Protein AF-A0A7V5PHK2-F1 (afdb_monomer_lite)

Sequence (217 aa):
MLAALLDLLSDWRLPVAVVGYGLGTLLLAGLLRLADHYLQVAPLSHWIFENLLVPALQALFLLLFLVLLLRSLYGLGEAPAWSSLFDAPGRLSSLVNWLVVLSVLAAMVPAIGRRLEWVIPVQGILMLAMLFHRLAQAQGVTAYRLWPGWAEALEIVVLTFLGVWLARRLTGLADLVLHDRWRIADGARLSGPLLTVLFQLPALAVYGHALTRQLSA

Foldseek 3Di:
DVVLVVQLVVDPLNVVLLVQLLVLLVVLVVVLVVCVVVVPVPPVSNCCCLQQVSQLSNLVSLLVSCVSCVCSLAVPPPQPDPCVLVVDPCLVVVLSVVSRVLSNVQCVPVVRNVPVLVSSLVSLLVSLLSSLVSSCVSVVNPPADSDLDPVLVVVLVVLSVVQLVVLVVVLVVQQVCCCVPVVDPPSSSSSSSSSSSVSSSVSSSSSSNSRSVSSVD

pLDDT: mean 81.18, std 7.42, range [56.94, 93.25]

Secondary structure (DSSP, 8-state):
-HHHHHHHHH-THHHHHHHHHHHHHHHHHHHHHHHHHHSTT-HHHHHHIIIIIHHHHHHHHHHHHHHHHHHHHH--TTPPPHHHHH-STTHHHHHHHHHHHHHHHHHHSTTTTT-HHHHHHHHHHHHHHHHHHHHHHHTT-SS--S---HHHHHHHHHHHHHHHHHHHHHHHHHHHHHHHHH--TTHHHHHHHHHHHHHHHHHHHHHHHHHHHHH--

Radius of gyration: 17.97 Å; chains: 1; bounding box: 51×33×55 Å

Structure (mmCIF, N/CA/C/O backbone):
data_AF-A0A7V5PHK2-F1
#
_entry.id   AF-A0A7V5PHK2-F1
#
loop_
_atom_site.group_PDB
_atom_site.id
_atom_site.type_symbol
_atom_site.label_atom_id
_atom_site.label_alt_id
_atom_site.label_comp_id
_atom_site.label_asym_id
_atom_site.label_entity_id
_atom_site.label_seq_id
_atom_site.pdbx_PDB_ins_code
_atom_site.Cartn_x
_atom_site.Cartn_y
_atom_site.Cartn_z
_atom_site.occupancy
_atom_site.B_iso_or_equiv
_atom_site.auth_seq_id
_atom_site.auth_comp_id
_atom_site.auth_asym_id
_atom_site.auth_atom_id
_atom_site.pdbx_PDB_model_num
ATOM 1 N N . MET A 1 1 ? -18.396 -7.837 4.316 1.00 65.75 1 MET A N 1
ATOM 2 C CA . MET A 1 1 ? -17.261 -7.621 3.393 1.00 65.75 1 MET A CA 1
ATOM 3 C C . MET A 1 1 ? -17.699 -7.102 2.024 1.00 65.75 1 MET A C 1
ATOM 5 O O . MET A 1 1 ? -17.247 -6.030 1.660 1.00 65.75 1 MET A O 1
ATOM 9 N N . LEU A 1 2 ? -18.571 -7.800 1.279 1.00 71.69 2 LEU A N 1
ATOM 10 C CA . LEU A 1 2 ? -18.960 -7.381 -0.082 1.00 71.69 2 LEU A CA 1
ATOM 11 C C . LEU A 1 2 ? -19.540 -5.953 -0.136 1.00 71.69 2 LEU A C 1
ATOM 13 O O . LEU A 1 2 ? -19.140 -5.173 -0.987 1.00 71.69 2 LEU A O 1
ATOM 17 N N . ALA A 1 3 ? -20.408 -5.596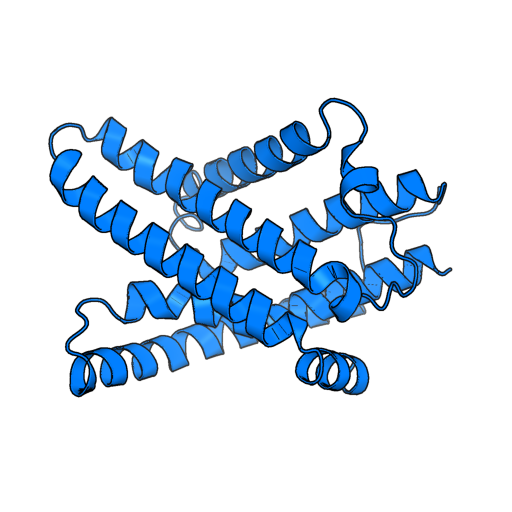 0.817 1.00 73.44 3 ALA A N 1
ATOM 18 C CA . ALA A 1 3 ? -20.951 -4.240 0.939 1.00 73.44 3 ALA A CA 1
ATOM 19 C C . ALA A 1 3 ? -19.850 -3.183 1.146 1.00 73.44 3 ALA A C 1
ATOM 21 O O . ALA A 1 3 ? -19.785 -2.232 0.387 1.00 73.44 3 ALA A O 1
ATOM 22 N N . ALA A 1 4 ? -18.908 -3.414 2.068 1.00 69.25 4 ALA A N 1
ATOM 23 C CA . ALA A 1 4 ? -17.792 -2.493 2.305 1.00 69.25 4 ALA A CA 1
ATOM 24 C C . ALA A 1 4 ? -16.870 -2.333 1.079 1.00 69.25 4 ALA A C 1
ATOM 26 O O . ALA A 1 4 ? -16.353 -1.249 0.831 1.00 69.25 4 ALA A O 1
ATOM 27 N N . LEU A 1 5 ? -16.675 -3.396 0.287 1.00 72.81 5 LEU A N 1
ATOM 28 C CA . LEU A 1 5 ? -15.944 -3.307 -0.982 1.00 72.81 5 LEU A CA 1
ATOM 29 C C . LEU A 1 5 ? -16.722 -2.506 -2.031 1.00 72.81 5 LEU A C 1
ATOM 31 O O . LEU A 1 5 ? -16.118 -1.734 -2.767 1.00 72.81 5 LEU A O 1
ATOM 35 N N . LEU A 1 6 ? -18.044 -2.668 -2.102 1.00 79.44 6 LEU A N 1
ATOM 36 C CA . LEU A 1 6 ? -18.895 -1.888 -3.003 1.00 79.44 6 LEU A CA 1
ATOM 37 C C . LEU A 1 6 ? -18.925 -0.406 -2.607 1.00 79.44 6 LEU A C 1
ATOM 39 O O . LEU A 1 6 ? -18.785 0.450 -3.477 1.00 79.44 6 LEU A O 1
ATOM 43 N N . ASP A 1 7 ? -19.011 -0.110 -1.311 1.00 77.38 7 ASP A N 1
ATOM 44 C CA . ASP A 1 7 ? -18.940 1.253 -0.780 1.00 77.38 7 ASP A CA 1
ATOM 45 C C . ASP A 1 7 ? -17.584 1.894 -1.104 1.00 77.38 7 ASP A C 1
ATOM 47 O O . ASP A 1 7 ? -17.526 3.029 -1.575 1.00 77.38 7 ASP A O 1
ATOM 51 N N . LEU A 1 8 ? -16.491 1.137 -0.948 1.00 75.12 8 LEU A N 1
ATOM 52 C CA . LEU A 1 8 ? -15.150 1.578 -1.328 1.00 75.12 8 LEU A CA 1
ATOM 53 C C . LEU A 1 8 ? -15.049 1.882 -2.828 1.00 75.12 8 LEU A C 1
ATOM 55 O O . LEU A 1 8 ? -14.470 2.899 -3.205 1.00 75.12 8 LEU A O 1
ATOM 59 N N . LEU A 1 9 ? -15.600 1.012 -3.681 1.00 80.50 9 LEU A N 1
ATOM 60 C CA . LEU A 1 9 ? -15.609 1.200 -5.136 1.00 80.50 9 LEU A CA 1
ATOM 61 C C . LEU A 1 9 ? -16.448 2.410 -5.563 1.00 80.50 9 LEU A C 1
ATOM 63 O O . LEU A 1 9 ? -16.167 3.006 -6.601 1.00 80.50 9 LEU A O 1
ATOM 67 N N . SER A 1 10 ? -17.455 2.775 -4.767 1.00 83.94 10 SER A N 1
ATOM 68 C CA . SER A 1 10 ? -18.290 3.951 -4.997 1.00 83.94 10 SER A CA 1
ATOM 69 C C . SER A 1 10 ? -17.684 5.251 -4.450 1.00 83.94 10 SER A C 1
ATOM 71 O O . SER A 1 10 ? -18.191 6.329 -4.772 1.00 83.94 10 SER A O 1
ATOM 73 N N . ASP A 1 11 ? -16.635 5.193 -3.624 1.00 83.81 11 ASP A N 1
ATOM 74 C CA . ASP A 1 11 ? -16.026 6.387 -3.039 1.00 83.81 11 ASP A CA 1
ATOM 75 C C . ASP A 1 11 ? -15.155 7.124 -4.071 1.00 83.81 11 ASP A C 1
ATOM 77 O O . ASP A 1 11 ? -14.197 6.577 -4.616 1.00 83.81 11 ASP A O 1
ATOM 81 N N . TRP A 1 12 ? -15.440 8.409 -4.303 1.00 85.88 12 TRP A N 1
ATOM 82 C CA . TRP A 1 12 ? -14.679 9.277 -5.212 1.00 85.88 12 TRP A CA 1
ATOM 83 C C . TRP A 1 12 ? -13.205 9.443 -4.813 1.00 85.88 12 TRP A C 1
ATOM 85 O O . TRP A 1 12 ? -12.366 9.797 -5.643 1.00 85.88 12 TRP A O 1
ATOM 95 N N . ARG A 1 13 ? -12.857 9.182 -3.550 1.00 85.12 13 ARG A N 1
ATOM 96 C CA . ARG A 1 13 ? -11.476 9.221 -3.059 1.00 85.12 13 ARG A CA 1
ATOM 97 C C . ARG A 1 13 ? -10.658 8.057 -3.581 1.00 85.12 13 ARG A C 1
ATOM 99 O O . ARG A 1 13 ? -9.446 8.204 -3.708 1.00 85.12 13 ARG A O 1
ATOM 106 N N . LEU A 1 14 ? -11.295 6.929 -3.905 1.00 84.75 14 LEU A N 1
ATOM 107 C CA . LEU A 1 14 ? -10.613 5.772 -4.470 1.00 84.75 14 LEU A CA 1
ATOM 108 C C . LEU A 1 14 ? -9.911 6.108 -5.790 1.00 84.75 14 LEU A C 1
ATOM 110 O O . LEU A 1 14 ? -8.690 5.959 -5.836 1.00 84.75 14 LEU A O 1
ATOM 114 N N . PRO A 1 15 ? -10.588 6.616 -6.840 1.00 85.75 15 PRO A N 1
ATOM 115 C CA . PRO A 1 15 ? -9.904 6.966 -8.077 1.00 85.75 15 PRO A CA 1
ATOM 116 C C . PRO A 1 15 ? -8.846 8.055 -7.864 1.00 85.75 15 PRO A C 1
ATOM 118 O O . PRO A 1 15 ? -7.781 7.965 -8.463 1.00 85.75 15 PRO A O 1
ATOM 121 N N . VAL A 1 16 ? -9.065 9.030 -6.972 1.00 87.44 16 VAL A N 1
ATOM 122 C CA . VAL A 1 16 ? -8.050 10.052 -6.650 1.00 87.44 16 VAL A CA 1
ATOM 123 C C . VAL A 1 16 ? -6.807 9.431 -6.012 1.00 87.44 16 VAL A C 1
ATOM 125 O O . VAL A 1 16 ? -5.691 9.741 -6.424 1.00 87.44 16 VAL A O 1
ATOM 128 N N . ALA A 1 17 ? -6.978 8.533 -5.042 1.00 86.88 17 ALA A N 1
ATOM 129 C CA . ALA A 1 17 ? -5.875 7.838 -4.391 1.00 86.88 17 ALA A CA 1
ATOM 130 C C . ALA A 1 17 ? -5.129 6.936 -5.384 1.00 86.88 17 ALA A C 1
ATOM 132 O O . ALA A 1 17 ? -3.901 6.949 -5.418 1.00 86.88 17 ALA A O 1
ATOM 133 N N . VAL A 1 18 ? -5.854 6.208 -6.236 1.00 86.31 18 VAL A N 1
ATOM 134 C CA . VAL A 1 18 ? -5.275 5.344 -7.276 1.00 86.31 18 VAL A CA 1
ATOM 135 C C . VAL A 1 18 ? -4.490 6.158 -8.301 1.00 86.31 18 VAL A C 1
ATOM 137 O O . VAL A 1 18 ? -3.358 5.799 -8.618 1.00 86.31 18 VAL A O 1
ATOM 140 N N . VAL A 1 19 ? -5.044 7.272 -8.786 1.00 87.50 19 VAL A N 1
ATOM 141 C CA . VAL A 1 19 ? -4.352 8.177 -9.714 1.00 87.50 19 VAL A CA 1
ATOM 142 C C . VAL A 1 19 ? -3.132 8.801 -9.042 1.00 87.50 19 VAL A C 1
ATOM 144 O O . VAL A 1 19 ? -2.058 8.804 -9.633 1.00 87.50 19 VAL A O 1
ATOM 147 N N . GLY A 1 20 ? -3.257 9.277 -7.802 1.00 87.69 20 GLY A N 1
ATOM 148 C CA . GLY A 1 20 ? -2.146 9.855 -7.044 1.00 87.69 20 GLY A CA 1
ATOM 149 C C . GLY A 1 20 ? -1.011 8.857 -6.810 1.00 87.69 20 GLY A C 1
ATOM 150 O O . GLY A 1 20 ? 0.152 9.180 -7.052 1.00 87.69 20 GLY A O 1
ATOM 151 N N . TYR A 1 21 ? -1.340 7.624 -6.417 1.00 86.31 21 TYR A N 1
ATOM 152 C CA . TYR A 1 21 ? -0.365 6.544 -6.272 1.00 86.31 21 TYR A CA 1
ATOM 153 C C . TYR A 1 21 ? 0.279 6.195 -7.618 1.00 86.31 21 TYR A C 1
ATOM 155 O O . TYR A 1 21 ? 1.502 6.117 -7.711 1.00 86.31 21 TYR A O 1
ATOM 163 N N . GLY A 1 22 ? -0.522 6.075 -8.683 1.00 84.75 22 GLY A N 1
ATOM 164 C CA . GLY A 1 22 ? -0.040 5.856 -10.046 1.00 84.75 22 GLY A CA 1
ATOM 165 C C . GLY A 1 22 ? 0.949 6.933 -10.494 1.00 84.75 22 GLY A C 1
ATOM 166 O O . GLY A 1 22 ? 2.063 6.610 -10.901 1.00 84.75 22 GLY A O 1
ATOM 167 N N . LEU A 1 23 ? 0.609 8.213 -10.331 1.00 87.62 23 LEU A N 1
ATOM 168 C CA . LEU A 1 23 ? 1.506 9.334 -10.628 1.00 87.62 23 LEU A CA 1
ATOM 169 C C . LEU A 1 23 ? 2.789 9.288 -9.788 1.00 87.62 23 LEU A C 1
ATOM 171 O O . LEU A 1 23 ? 3.871 9.507 -10.328 1.00 87.62 23 LEU A O 1
ATOM 175 N N . GLY A 1 24 ? 2.695 8.944 -8.501 1.00 86.00 24 GLY A N 1
ATOM 176 C CA . GLY A 1 24 ? 3.860 8.744 -7.635 1.00 86.00 24 GLY A CA 1
ATOM 177 C C . GLY A 1 24 ? 4.779 7.627 -8.138 1.00 86.00 24 GLY A C 1
ATOM 178 O O . GLY A 1 24 ? 5.992 7.810 -8.223 1.00 86.00 24 GLY A O 1
ATOM 179 N N . THR A 1 25 ? 4.213 6.491 -8.558 1.00 82.12 25 THR A N 1
ATOM 180 C CA . THR A 1 25 ? 4.995 5.389 -9.145 1.00 82.12 25 THR A CA 1
ATOM 181 C C . THR A 1 25 ? 5.629 5.763 -10.486 1.00 82.12 25 THR A C 1
ATOM 183 O O . THR A 1 25 ? 6.779 5.400 -10.730 1.00 82.12 25 THR A O 1
ATOM 186 N N . LEU A 1 26 ? 4.938 6.543 -11.327 1.00 83.06 26 LEU A N 1
ATOM 187 C CA . LEU A 1 26 ? 5.492 7.066 -12.580 1.00 83.06 26 LEU A CA 1
ATOM 188 C C . LEU A 1 26 ? 6.656 8.028 -12.319 1.00 83.06 26 LEU A C 1
ATOM 190 O O . LEU A 1 26 ? 7.704 7.910 -12.954 1.00 83.06 26 LEU A O 1
ATOM 194 N N . LEU A 1 27 ? 6.496 8.943 -11.360 1.00 85.88 27 LEU A N 1
ATOM 195 C CA . LEU A 1 27 ? 7.556 9.855 -10.936 1.00 85.88 27 LEU A CA 1
ATOM 196 C C . LEU A 1 27 ? 8.777 9.074 -10.441 1.00 85.88 27 LEU A C 1
ATOM 198 O O . LEU A 1 27 ? 9.901 9.368 -10.842 1.00 85.88 27 LEU A O 1
ATOM 202 N N . LEU A 1 28 ? 8.557 8.051 -9.614 1.00 83.69 28 LEU A N 1
ATOM 203 C CA . LEU A 1 28 ? 9.623 7.200 -9.094 1.00 83.69 28 LEU A CA 1
ATOM 204 C C . LEU A 1 28 ? 10.360 6.450 -10.203 1.00 83.69 28 LEU A C 1
ATOM 206 O O . LEU A 1 28 ? 11.584 6.366 -10.179 1.00 83.69 28 LEU A O 1
ATOM 210 N N . ALA A 1 29 ? 9.636 5.933 -11.192 1.00 79.69 29 ALA A N 1
ATOM 211 C CA . ALA A 1 29 ? 10.246 5.276 -12.339 1.00 79.69 29 ALA A CA 1
ATOM 212 C C . ALA A 1 29 ? 11.050 6.250 -13.214 1.00 79.69 29 ALA A C 1
ATOM 214 O O . ALA A 1 29 ? 12.119 5.894 -13.711 1.00 79.69 29 ALA A O 1
ATOM 215 N N . GLY A 1 30 ? 10.575 7.489 -13.369 1.00 81.88 30 GLY A N 1
ATOM 216 C CA . GLY A 1 30 ? 11.334 8.561 -14.014 1.00 81.88 30 GLY A CA 1
ATOM 217 C C . GLY A 1 30 ? 12.624 8.888 -13.258 1.00 81.88 30 GLY A C 1
ATOM 218 O O . GLY A 1 30 ? 13.690 8.966 -13.867 1.00 81.88 30 GLY A O 1
ATOM 219 N N . LEU A 1 31 ? 12.544 8.998 -11.928 1.00 83.50 31 LEU A N 1
ATOM 220 C CA . LEU A 1 31 ? 13.704 9.203 -11.057 1.00 83.50 31 LEU A CA 1
ATOM 221 C C . LEU A 1 31 ? 14.697 8.043 -11.136 1.00 83.50 31 LEU A C 1
ATOM 223 O O . LEU A 1 31 ? 15.891 8.299 -11.202 1.00 83.50 31 LEU A O 1
ATOM 227 N N . LEU A 1 32 ? 14.222 6.797 -11.179 1.00 80.94 32 LEU A N 1
ATOM 228 C CA . LEU A 1 32 ? 15.053 5.606 -11.383 1.00 80.94 32 LEU A CA 1
ATOM 229 C C . LEU A 1 32 ? 15.815 5.668 -12.705 1.00 80.94 32 LEU A C 1
ATOM 231 O O . LEU A 1 32 ? 17.026 5.506 -12.708 1.00 80.94 32 LEU A O 1
ATOM 235 N N . ARG A 1 33 ? 15.145 5.989 -13.816 1.00 81.00 33 ARG A N 1
ATOM 236 C CA . ARG A 1 33 ? 15.813 6.133 -15.122 1.00 81.00 33 ARG A CA 1
ATOM 237 C C . ARG A 1 33 ? 16.862 7.240 -15.126 1.00 81.00 33 ARG A C 1
ATOM 239 O O . ARG A 1 33 ? 17.915 7.094 -15.739 1.00 81.00 33 ARG A O 1
ATOM 246 N N . LEU A 1 34 ? 16.571 8.352 -14.455 1.00 82.31 34 LEU A N 1
ATOM 247 C CA . LEU A 1 34 ? 17.510 9.459 -14.330 1.00 82.31 34 LEU A CA 1
ATOM 248 C C . LEU A 1 34 ? 18.701 9.066 -13.444 1.00 82.31 34 LEU A C 1
ATOM 250 O O . LEU A 1 34 ? 19.851 9.306 -13.803 1.00 82.31 34 LEU A O 1
ATOM 254 N N . ALA A 1 35 ? 18.440 8.399 -12.324 1.00 81.75 35 ALA A N 1
ATOM 255 C CA . ALA A 1 35 ? 19.457 7.867 -11.430 1.00 81.75 35 ALA A CA 1
ATOM 256 C C . ALA A 1 35 ? 20.349 6.839 -12.137 1.00 81.75 35 ALA A C 1
ATOM 258 O O . ALA A 1 35 ? 21.565 6.937 -12.032 1.00 81.75 35 ALA A O 1
ATOM 259 N N . ASP A 1 36 ? 19.781 5.937 -12.937 1.00 80.25 36 ASP A N 1
ATOM 260 C CA . ASP A 1 36 ? 20.526 4.977 -13.755 1.00 80.25 36 ASP A CA 1
ATOM 261 C C . ASP A 1 36 ? 21.419 5.656 -14.791 1.00 80.25 36 ASP A C 1
ATOM 263 O O . ASP A 1 36 ? 22.400 5.061 -15.216 1.00 80.25 36 ASP A O 1
ATOM 267 N N . HIS A 1 37 ? 21.118 6.885 -15.212 1.00 79.31 37 HIS A N 1
ATOM 268 C CA . HIS A 1 37 ? 21.978 7.641 -16.118 1.00 79.31 37 HIS A CA 1
ATOM 269 C C . HIS A 1 37 ? 23.150 8.310 -15.380 1.00 79.31 37 HIS A C 1
ATOM 271 O O . HIS A 1 37 ? 24.277 8.294 -15.870 1.00 79.31 37 HIS A O 1
ATOM 277 N N . TYR A 1 38 ? 22.908 8.869 -14.189 1.00 79.75 38 TYR A N 1
ATOM 278 C CA . TYR A 1 38 ? 23.903 9.662 -13.450 1.00 79.75 38 TYR A CA 1
ATOM 279 C C . TYR A 1 38 ? 24.719 8.870 -12.414 1.00 79.75 38 TYR A C 1
ATOM 281 O O . TYR A 1 38 ? 25.850 9.246 -12.109 1.00 79.75 38 TYR A O 1
ATOM 289 N N . LEU A 1 39 ? 24.179 7.783 -11.858 1.00 79.31 39 LEU A N 1
ATOM 290 C CA . LEU A 1 39 ? 24.787 7.017 -10.760 1.00 79.31 39 LEU A CA 1
ATOM 291 C C . LEU A 1 39 ? 25.620 5.816 -11.227 1.00 79.31 39 LEU A C 1
ATOM 293 O O . LEU A 1 39 ? 26.182 5.123 -10.379 1.00 79.31 39 LEU A O 1
ATOM 297 N N . GLN A 1 40 ? 25.777 5.590 -12.540 1.00 70.88 40 GLN A N 1
ATOM 298 C CA . GLN A 1 40 ? 26.584 4.471 -13.071 1.00 70.88 40 GLN A CA 1
ATOM 299 C C . GLN A 1 40 ? 28.040 4.489 -12.589 1.00 70.88 40 GLN A C 1
ATOM 301 O O . GLN A 1 40 ? 28.713 3.463 -12.591 1.00 70.88 40 GLN A O 1
ATOM 306 N N . VAL A 1 41 ? 28.529 5.655 -12.164 1.00 71.06 41 VAL A N 1
ATOM 307 C CA . VAL A 1 41 ? 29.928 5.874 -11.783 1.00 71.06 41 VAL A CA 1
ATOM 308 C C . VAL A 1 41 ? 30.231 5.385 -10.356 1.00 71.06 41 VAL A C 1
ATOM 310 O O . VAL A 1 41 ? 31.391 5.144 -10.031 1.00 71.06 41 VAL A O 1
ATOM 313 N N . ALA A 1 42 ? 29.218 5.196 -9.499 1.00 80.81 42 ALA A N 1
ATOM 314 C CA . ALA A 1 42 ? 29.410 4.842 -8.090 1.00 80.81 42 ALA A CA 1
ATOM 315 C C . ALA A 1 42 ? 28.484 3.685 -7.650 1.00 80.81 42 ALA A C 1
ATOM 317 O O . ALA A 1 42 ? 27.308 3.917 -7.351 1.00 80.81 42 ALA A O 1
ATOM 318 N N . PRO A 1 43 ? 28.998 2.443 -7.521 1.00 82.69 43 PRO A N 1
ATOM 319 C CA . PRO A 1 43 ? 28.175 1.268 -7.217 1.00 82.69 43 PRO A CA 1
ATOM 320 C C . PRO A 1 43 ? 27.472 1.360 -5.857 1.00 82.69 43 PRO A C 1
ATOM 322 O O . PRO A 1 43 ? 26.343 0.899 -5.715 1.00 82.69 43 PRO A O 1
ATOM 325 N N . LEU A 1 44 ? 28.096 2.009 -4.866 1.00 84.75 44 LEU A N 1
ATOM 326 C CA . LEU A 1 44 ? 27.470 2.247 -3.564 1.00 84.75 44 LEU A CA 1
ATOM 327 C C . LEU A 1 44 ? 26.270 3.200 -3.676 1.00 84.75 44 LEU A C 1
ATOM 329 O O . LEU A 1 44 ? 25.234 2.950 -3.068 1.00 84.75 44 LEU A O 1
ATOM 333 N N . SER A 1 45 ? 26.389 4.276 -4.457 1.00 85.38 45 SER A N 1
ATOM 334 C CA . SER A 1 45 ? 25.310 5.253 -4.638 1.00 85.38 45 SER A CA 1
ATOM 335 C C . SER A 1 45 ? 24.117 4.641 -5.362 1.00 85.38 45 SER A C 1
ATOM 337 O O . SER A 1 45 ? 22.981 4.859 -4.948 1.00 85.38 45 SER A O 1
ATOM 339 N N . HIS A 1 46 ? 24.374 3.832 -6.390 1.00 81.75 46 HIS A N 1
ATOM 340 C CA . HIS A 1 46 ? 23.335 3.076 -7.082 1.00 81.75 46 HIS A CA 1
ATOM 341 C C . HIS A 1 46 ? 22.653 2.075 -6.135 1.00 81.75 46 HIS A C 1
ATOM 343 O O . HIS A 1 46 ? 21.430 2.078 -6.018 1.00 81.75 46 HIS A O 1
ATOM 349 N N . TRP A 1 47 ? 23.431 1.319 -5.348 1.00 82.50 47 TRP A N 1
ATOM 350 C CA . TRP A 1 47 ? 22.878 0.393 -4.358 1.00 82.50 47 TRP A CA 1
ATOM 351 C C . TRP A 1 47 ? 21.995 1.098 -3.319 1.00 82.50 47 TRP A C 1
ATOM 353 O O . TRP A 1 47 ? 20.881 0.643 -3.066 1.00 82.50 47 TRP A O 1
ATOM 363 N N . ILE A 1 48 ? 22.453 2.218 -2.743 1.00 83.31 48 ILE A N 1
ATOM 364 C CA . ILE A 1 48 ? 21.669 3.013 -1.782 1.00 83.31 48 ILE A CA 1
ATOM 365 C C . ILE A 1 48 ? 20.378 3.504 -2.441 1.00 83.31 48 ILE A C 1
ATOM 367 O O . ILE A 1 48 ? 19.303 3.407 -1.853 1.00 83.31 48 ILE A O 1
ATOM 371 N N . PHE A 1 49 ? 20.452 4.019 -3.665 1.00 83.75 49 PHE A N 1
ATOM 372 C CA . PHE A 1 49 ? 19.276 4.531 -4.356 1.00 83.75 49 PHE A CA 1
ATOM 373 C C . PHE A 1 49 ? 18.216 3.437 -4.563 1.00 83.75 49 PHE A C 1
ATOM 375 O O . PHE A 1 49 ? 17.060 3.616 -4.179 1.00 83.75 49 PHE A O 1
ATOM 382 N N . GLU A 1 50 ? 18.619 2.281 -5.092 1.00 79.00 50 GLU A N 1
ATOM 383 C CA . GLU A 1 50 ? 17.710 1.173 -5.396 1.00 79.00 50 GLU A CA 1
ATOM 384 C C . GLU A 1 50 ? 17.165 0.461 -4.155 1.00 79.00 50 GLU A C 1
ATOM 386 O O . GLU A 1 50 ? 16.001 0.069 -4.135 1.00 79.00 50 GLU A O 1
ATOM 391 N N . ASN A 1 51 ? 17.992 0.272 -3.125 1.00 77.50 51 ASN A N 1
ATOM 392 C CA . ASN A 1 51 ? 17.659 -0.595 -1.990 1.00 77.50 51 ASN A CA 1
ATOM 393 C C . ASN A 1 51 ? 17.163 0.177 -0.761 1.00 77.50 51 ASN A C 1
ATOM 395 O O . ASN A 1 51 ? 16.513 -0.409 0.102 1.00 77.50 51 ASN A O 1
ATOM 399 N N . LEU A 1 52 ? 17.447 1.480 -0.669 1.00 79.88 52 LEU A N 1
ATOM 400 C CA . LEU A 1 52 ? 17.003 2.333 0.434 1.00 79.88 52 LEU A CA 1
ATOM 401 C C . LEU A 1 52 ? 15.973 3.358 -0.041 1.00 79.88 52 LEU A C 1
ATOM 403 O O . LEU A 1 52 ? 14.841 3.366 0.443 1.00 79.88 52 LEU A O 1
ATOM 407 N N . LEU A 1 53 ? 16.358 4.232 -0.977 1.00 82.75 53 LEU A N 1
ATOM 408 C CA . LEU A 1 53 ? 15.553 5.408 -1.314 1.00 82.75 53 LEU A CA 1
ATOM 409 C C . LEU A 1 53 ? 14.266 5.036 -2.056 1.00 82.75 53 LEU A C 1
ATOM 411 O O . LEU A 1 53 ? 13.193 5.529 -1.716 1.00 82.75 53 LEU A O 1
ATOM 415 N N . VAL A 1 54 ? 14.362 4.152 -3.047 1.00 81.50 54 VAL A N 1
ATOM 416 C CA . VAL A 1 54 ? 13.220 3.723 -3.864 1.00 81.50 54 VAL A CA 1
ATOM 417 C C . VAL A 1 54 ? 12.157 3.008 -3.017 1.00 81.50 54 VAL A C 1
ATOM 419 O O . VAL A 1 54 ? 11.010 3.460 -3.028 1.00 81.50 54 VAL A O 1
ATOM 422 N N . PRO A 1 55 ? 12.494 1.979 -2.214 1.00 78.44 55 PRO A N 1
ATOM 423 C CA . PRO A 1 55 ? 11.563 1.375 -1.266 1.00 78.44 55 PRO A CA 1
ATOM 424 C C . PRO A 1 55 ? 10.967 2.368 -0.262 1.00 78.44 55 PRO A C 1
ATOM 426 O O . PRO A 1 55 ? 9.764 2.328 -0.008 1.00 78.44 55 PRO A O 1
ATOM 429 N N . ALA A 1 56 ? 11.766 3.302 0.269 1.00 81.50 56 ALA A N 1
ATOM 430 C CA . ALA A 1 56 ? 11.268 4.318 1.195 1.00 81.50 56 ALA A CA 1
ATOM 431 C C . ALA A 1 56 ? 10.235 5.248 0.535 1.00 81.50 56 ALA A C 1
ATOM 433 O O . ALA A 1 56 ? 9.201 5.546 1.135 1.00 81.50 56 ALA A O 1
ATOM 434 N N . LEU A 1 57 ? 10.472 5.669 -0.711 1.00 84.06 57 LEU A N 1
ATOM 435 C CA . LEU A 1 57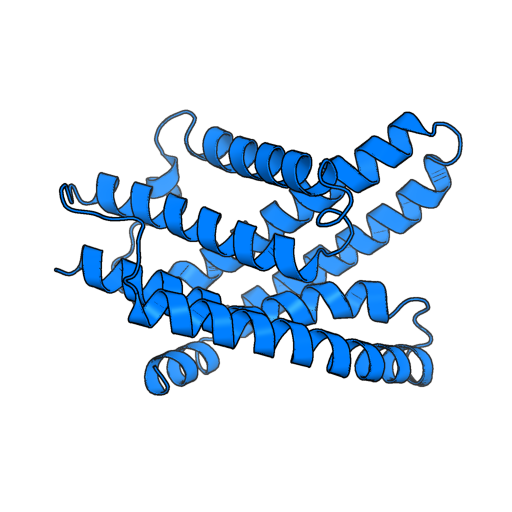 ? 9.516 6.464 -1.484 1.00 84.06 57 LEU A CA 1
ATOM 436 C C . LEU A 1 57 ? 8.246 5.668 -1.813 1.00 84.06 57 LEU A C 1
ATOM 438 O O . LEU A 1 57 ? 7.149 6.209 -1.700 1.00 84.06 57 LEU A O 1
ATOM 442 N N . GLN A 1 58 ? 8.360 4.381 -2.155 1.00 80.19 58 GLN A N 1
ATOM 443 C CA . GLN A 1 58 ? 7.193 3.513 -2.362 1.00 80.19 58 GLN A CA 1
ATOM 444 C C . GLN A 1 58 ? 6.356 3.373 -1.092 1.00 80.19 58 GLN A C 1
ATOM 446 O O . GLN A 1 58 ? 5.135 3.512 -1.151 1.00 80.19 58 GLN A O 1
ATOM 451 N N . ALA A 1 59 ? 7.005 3.147 0.050 1.00 81.62 59 ALA A N 1
ATOM 452 C CA . ALA A 1 59 ? 6.347 3.085 1.345 1.00 81.62 59 ALA A CA 1
ATOM 453 C C . ALA A 1 59 ? 5.672 4.421 1.692 1.00 81.62 59 ALA A C 1
ATOM 455 O O . ALA A 1 59 ? 4.553 4.435 2.199 1.00 81.62 59 ALA A O 1
ATOM 456 N N . LEU A 1 60 ? 6.295 5.556 1.359 1.00 84.75 60 LEU A N 1
ATOM 457 C CA . LEU A 1 60 ? 5.689 6.876 1.529 1.00 84.75 60 LEU A CA 1
ATOM 458 C C . LEU A 1 60 ? 4.457 7.065 0.631 1.00 84.75 60 LEU A C 1
ATOM 460 O O . LEU A 1 60 ? 3.428 7.542 1.103 1.00 84.75 60 LEU A O 1
ATOM 464 N N . PHE A 1 61 ? 4.512 6.663 -0.640 1.00 86.12 61 PHE A N 1
ATOM 465 C CA . PHE A 1 61 ? 3.343 6.719 -1.523 1.00 86.12 61 PHE A CA 1
ATOM 466 C C . PHE A 1 61 ? 2.229 5.785 -1.057 1.00 86.12 61 PHE A C 1
ATOM 468 O O . PHE A 1 61 ? 1.062 6.170 -1.093 1.00 86.12 61 PHE A O 1
ATOM 475 N N . LEU A 1 62 ? 2.575 4.595 -0.559 1.00 84.38 62 LEU A N 1
ATOM 476 C CA . LEU A 1 62 ? 1.622 3.683 0.064 1.00 84.38 62 LEU A CA 1
ATOM 477 C C . LEU A 1 62 ? 0.996 4.314 1.314 1.00 84.38 62 LEU A C 1
ATOM 479 O O . LEU A 1 62 ? -0.202 4.169 1.531 1.00 84.38 62 LEU A O 1
ATOM 483 N N . LEU A 1 63 ? 1.766 5.069 2.104 1.00 85.00 63 LEU A N 1
ATOM 484 C CA . LEU A 1 63 ? 1.255 5.776 3.280 1.00 85.00 63 LEU A CA 1
ATOM 485 C C . LEU A 1 63 ? 0.229 6.813 2.872 1.00 85.00 63 LEU A C 1
ATOM 487 O O . LEU A 1 63 ? -0.867 6.834 3.419 1.00 85.00 63 LEU A O 1
ATOM 491 N N . LEU A 1 64 ? 0.586 7.660 1.908 1.00 84.38 64 LEU A N 1
ATOM 492 C CA . LEU A 1 64 ? -0.300 8.695 1.393 1.00 84.38 64 LEU A CA 1
ATOM 493 C C . LEU A 1 64 ? -1.584 8.073 0.845 1.00 84.38 64 LEU A C 1
ATOM 495 O O . LEU A 1 64 ? -2.676 8.527 1.173 1.00 84.38 64 LEU A O 1
ATOM 499 N N . PHE A 1 65 ? -1.457 6.986 0.090 1.00 86.06 65 PHE A N 1
ATOM 500 C CA . PHE A 1 65 ? -2.583 6.220 -0.425 1.00 86.06 65 PHE A CA 1
ATOM 501 C C . PHE A 1 65 ? -3.495 5.689 0.692 1.00 86.06 65 PHE A C 1
ATOM 503 O O . PHE A 1 65 ? -4.703 5.924 0.670 1.00 86.06 65 PHE A O 1
ATOM 510 N N . LEU A 1 66 ? -2.926 5.040 1.711 1.00 83.94 66 LEU A N 1
ATOM 511 C CA . LEU A 1 66 ? -3.671 4.520 2.859 1.00 83.94 66 LEU A CA 1
ATOM 512 C C . LEU A 1 66 ? -4.323 5.628 3.689 1.00 83.94 66 LEU A C 1
ATOM 514 O O . LEU A 1 66 ? -5.446 5.454 4.150 1.00 83.94 66 LEU A O 1
ATOM 518 N N . VAL A 1 67 ? -3.649 6.765 3.869 1.00 81.50 67 VAL A N 1
ATOM 519 C CA . VAL A 1 67 ? -4.182 7.925 4.597 1.00 81.50 67 VAL A CA 1
ATOM 520 C C . VAL A 1 67 ? -5.364 8.540 3.848 1.00 81.50 67 VAL A C 1
ATOM 522 O O . VAL A 1 67 ? -6.381 8.846 4.469 1.00 81.50 67 VAL A O 1
ATOM 525 N N . LEU A 1 68 ? -5.278 8.673 2.520 1.00 80.62 68 LEU A N 1
ATOM 526 C CA . LEU A 1 68 ? -6.386 9.163 1.692 1.00 80.62 68 LEU A CA 1
ATOM 527 C C . LEU A 1 68 ? -7.608 8.242 1.765 1.00 80.62 68 LEU A C 1
ATOM 529 O O . LEU A 1 68 ? -8.746 8.719 1.799 1.00 80.62 68 LEU A O 1
ATOM 533 N N . LEU A 1 69 ? -7.364 6.934 1.839 1.00 79.75 69 LEU A N 1
ATOM 534 C CA . LEU A 1 69 ? -8.402 5.917 1.947 1.00 79.75 69 LEU A CA 1
ATOM 535 C C . LEU A 1 69 ? -8.816 5.597 3.386 1.00 79.75 69 LEU A C 1
ATOM 537 O O . LEU A 1 69 ? -9.742 4.824 3.586 1.00 79.75 69 LEU A O 1
ATOM 541 N N . LEU A 1 70 ? -8.186 6.190 4.404 1.00 76.06 70 LEU A N 1
ATOM 542 C CA . LEU A 1 70 ? -8.425 5.827 5.804 1.00 76.06 70 LEU A CA 1
ATOM 543 C C . LEU A 1 70 ? -9.903 5.999 6.187 1.00 76.06 70 LEU A C 1
ATOM 545 O O . LEU A 1 70 ? -10.500 5.145 6.831 1.00 76.06 70 LEU A O 1
ATOM 549 N N . ARG A 1 71 ? -10.529 7.096 5.755 1.00 76.50 71 ARG A N 1
ATOM 550 C CA . ARG A 1 71 ? -11.943 7.355 6.062 1.00 76.50 71 ARG A CA 1
ATOM 551 C C . ARG A 1 71 ? -12.885 6.407 5.317 1.00 76.50 71 ARG A C 1
ATOM 553 O O . ARG A 1 71 ? -13.888 5.992 5.887 1.00 76.50 71 ARG A O 1
ATOM 560 N N . SER A 1 72 ? -12.557 6.087 4.067 1.00 71.12 72 SER A N 1
ATOM 561 C CA . SER A 1 72 ? -13.404 5.299 3.171 1.00 71.12 72 SER A CA 1
ATOM 562 C C . SER A 1 72 ? -13.308 3.802 3.453 1.00 71.12 72 SER A C 1
ATOM 564 O O . SER A 1 72 ? -14.325 3.134 3.591 1.00 71.12 72 SER A O 1
ATOM 566 N N . LEU A 1 73 ? -12.090 3.286 3.631 1.00 67.88 73 LEU A N 1
ATOM 567 C CA . LEU A 1 73 ? -11.830 1.878 3.931 1.00 67.88 73 LEU A CA 1
ATOM 568 C C . LEU A 1 73 ? -12.342 1.464 5.309 1.00 67.88 73 LEU A C 1
ATOM 570 O O . LEU A 1 73 ? -12.734 0.315 5.499 1.00 67.88 73 LEU A O 1
ATOM 574 N N . TYR A 1 74 ? -12.304 2.378 6.279 1.00 67.69 74 TYR A N 1
ATOM 575 C CA . TYR A 1 74 ? -12.468 2.009 7.684 1.00 67.69 74 TYR A CA 1
ATOM 576 C C . TYR A 1 74 ? -13.750 2.526 8.317 1.00 67.69 74 TYR A C 1
ATOM 578 O O . TYR A 1 74 ? -13.954 2.291 9.503 1.00 67.69 74 TYR A O 1
ATOM 586 N N . GLY A 1 75 ? -14.619 3.192 7.546 1.00 63.91 75 GLY A N 1
ATOM 587 C CA . GLY A 1 75 ? -15.947 3.612 8.005 1.00 63.91 75 GLY A CA 1
ATOM 588 C C . GLY A 1 75 ? -15.915 4.575 9.194 1.00 63.91 75 GLY A C 1
ATOM 589 O O . GLY A 1 75 ? -16.915 4.737 9.889 1.00 63.91 75 GLY A O 1
ATOM 590 N N . LEU A 1 76 ? -14.769 5.214 9.449 1.00 65.44 76 LEU A N 1
ATOM 591 C CA . LEU A 1 76 ? -14.595 6.162 10.539 1.00 65.44 76 LEU A CA 1
ATOM 592 C C . LEU A 1 76 ? -15.251 7.490 10.135 1.00 65.44 76 LEU A C 1
ATOM 594 O O . LEU A 1 76 ? -14.582 8.431 9.700 1.00 65.44 76 LEU A O 1
ATOM 598 N N . GLY A 1 77 ? -16.581 7.557 10.238 1.00 61.31 77 GLY A N 1
ATOM 599 C CA . GLY A 1 77 ? -17.370 8.760 9.946 1.00 61.31 77 GLY A CA 1
ATOM 600 C C . GLY A 1 77 ? -16.853 9.998 10.690 1.00 61.31 77 GLY A C 1
ATOM 601 O O . GLY A 1 77 ? -16.822 11.084 10.103 1.00 61.31 77 GLY A O 1
ATOM 602 N N . GLU A 1 78 ? -16.338 9.776 11.905 1.00 60.38 78 GLU A N 1
ATOM 603 C CA . GLU A 1 78 ? -15.731 10.746 12.827 1.00 60.38 78 GLU A CA 1
ATOM 604 C C . GLU A 1 78 ? -14.237 10.469 13.094 1.00 60.38 78 GLU A C 1
ATOM 606 O O . GLU A 1 78 ? -13.733 10.711 14.190 1.00 60.38 78 GLU A O 1
ATOM 611 N N . ALA A 1 79 ? -13.493 9.928 12.119 1.00 62.22 79 ALA A N 1
ATOM 612 C CA . ALA A 1 79 ? -12.038 9.834 12.269 1.00 62.22 79 ALA A CA 1
ATOM 613 C C . ALA A 1 79 ? -11.451 11.222 12.605 1.00 62.22 79 ALA A C 1
ATOM 615 O O . ALA A 1 79 ? -11.765 12.191 11.901 1.00 62.22 79 ALA A O 1
ATOM 616 N N . PRO A 1 80 ? -10.567 11.321 13.617 1.00 64.69 80 PRO A N 1
ATOM 617 C CA . PRO A 1 80 ? -9.820 12.537 13.894 1.00 64.69 80 PRO A CA 1
ATOM 618 C C . PRO A 1 80 ? -9.124 13.035 12.625 1.00 64.69 80 PRO A C 1
ATOM 620 O O . PRO A 1 80 ? -8.669 12.237 11.798 1.00 64.69 80 PRO A O 1
ATOM 623 N N . ALA A 1 81 ? -9.025 14.358 12.465 1.00 69.88 81 ALA A N 1
ATOM 624 C CA . ALA A 1 81 ? -8.262 14.946 11.369 1.00 69.88 81 ALA A CA 1
ATOM 625 C C . ALA A 1 81 ? -6.849 14.343 11.351 1.00 69.88 81 ALA A C 1
ATOM 627 O O . ALA A 1 81 ? -6.238 14.188 12.405 1.00 69.88 81 ALA A O 1
ATOM 628 N N . TRP A 1 82 ? -6.314 14.004 10.177 1.00 69.81 82 TRP A N 1
ATOM 629 C CA . TRP A 1 82 ? -4.996 13.363 10.060 1.00 69.81 82 TRP A CA 1
ATOM 630 C C . TRP A 1 82 ? -3.899 14.106 10.840 1.00 69.81 82 TRP A C 1
ATOM 632 O O . TRP A 1 82 ? -3.036 13.454 11.418 1.00 69.81 82 TRP A O 1
ATOM 642 N N . SER A 1 83 ? -3.970 15.440 10.918 1.00 68.50 83 SER A N 1
ATOM 643 C CA . SER A 1 83 ? -3.054 16.271 11.708 1.00 68.50 83 SER A CA 1
ATOM 644 C C . SER A 1 83 ? -2.997 15.809 13.163 1.00 68.50 83 SER A C 1
ATOM 646 O O . SER A 1 83 ? -1.921 15.517 13.670 1.00 68.50 83 SER A O 1
ATOM 648 N N . SER A 1 84 ? -4.154 15.557 13.774 1.00 72.25 84 SER A N 1
ATOM 649 C CA . SER A 1 84 ? -4.267 15.109 15.167 1.00 72.25 84 SER A CA 1
ATOM 650 C C . SER A 1 84 ? -3.594 13.762 15.459 1.00 72.25 84 SER A C 1
ATOM 652 O O . SER A 1 84 ? -3.122 13.527 16.573 1.00 72.25 84 SER A O 1
ATOM 654 N N . LEU A 1 85 ? -3.456 12.883 14.458 1.00 71.31 85 LEU A N 1
ATOM 655 C CA . LEU A 1 85 ? -2.709 11.628 14.607 1.00 71.31 85 LEU A CA 1
ATOM 656 C C . LEU A 1 85 ? -1.194 11.870 14.729 1.00 71.31 85 LEU A C 1
ATOM 658 O O . LEU A 1 85 ? -0.486 11.078 15.364 1.00 71.31 85 LEU A O 1
ATOM 662 N N . PHE A 1 86 ? -0.708 12.983 14.176 1.00 78.12 86 PHE A N 1
ATOM 663 C CA . PHE A 1 86 ? 0.705 13.355 14.102 1.00 78.12 86 PHE A CA 1
ATOM 664 C C . PHE A 1 86 ? 1.086 14.582 14.944 1.00 78.12 86 PHE A C 1
ATOM 666 O O . PHE A 1 86 ? 2.268 14.909 14.986 1.00 78.12 86 PHE A O 1
ATOM 673 N N . ASP A 1 87 ? 0.136 15.207 15.645 1.00 76.06 87 ASP A N 1
ATOM 674 C CA . ASP A 1 87 ? 0.345 16.457 16.395 1.00 76.06 87 ASP A CA 1
ATOM 675 C C . ASP A 1 87 ? 1.396 16.341 17.512 1.00 76.06 87 ASP A C 1
ATOM 677 O O . ASP A 1 87 ? 2.032 17.328 17.878 1.00 76.06 87 ASP A O 1
ATOM 681 N N . ALA A 1 88 ? 1.631 15.140 18.056 1.00 76.12 88 ALA A N 1
ATOM 682 C CA . ALA A 1 88 ? 2.680 14.964 19.055 1.00 76.12 88 ALA A CA 1
ATOM 683 C C . ALA A 1 88 ? 4.078 14.905 18.403 1.00 76.12 88 ALA A C 1
ATOM 685 O O . ALA A 1 88 ? 4.271 14.186 17.409 1.00 76.12 88 ALA A O 1
ATOM 686 N N . PRO A 1 89 ? 5.082 15.580 18.995 1.00 74.88 89 PRO A N 1
ATOM 687 C CA . PRO A 1 89 ? 6.421 15.661 18.431 1.00 74.88 89 PRO A CA 1
ATOM 688 C C . PRO A 1 89 ? 7.010 14.268 18.192 1.00 74.88 89 PRO A C 1
ATOM 690 O O . PRO A 1 89 ? 6.950 13.377 19.039 1.00 74.88 89 PRO A O 1
ATOM 693 N N . GLY A 1 90 ? 7.568 14.075 16.998 1.00 75.25 90 GLY A N 1
ATOM 694 C CA . GLY A 1 90 ? 8.249 12.841 16.612 1.00 75.25 90 GLY A CA 1
ATOM 695 C C . GLY A 1 90 ? 7.349 11.691 16.141 1.00 75.25 90 GLY A C 1
ATOM 696 O O . GLY A 1 90 ? 7.866 10.638 15.772 1.00 75.25 90 GLY A O 1
ATOM 697 N N . ARG A 1 91 ? 6.016 11.841 16.103 1.00 79.81 91 ARG A N 1
ATOM 698 C CA . ARG A 1 91 ? 5.128 10.756 15.633 1.00 79.81 91 ARG A CA 1
ATOM 699 C C . ARG A 1 91 ? 5.263 10.479 14.140 1.00 79.81 91 ARG A C 1
ATOM 701 O O . ARG A 1 91 ? 5.394 9.318 13.754 1.00 79.81 91 ARG A O 1
ATOM 708 N N . LEU A 1 92 ? 5.272 11.530 13.319 1.00 78.75 92 LEU A N 1
ATOM 709 C CA . LEU A 1 92 ? 5.464 11.394 11.875 1.00 78.75 92 LEU A CA 1
ATOM 710 C C . LEU A 1 92 ? 6.864 10.861 11.552 1.00 78.75 92 LEU A C 1
ATOM 712 O O . LEU A 1 92 ? 6.994 9.918 10.777 1.00 78.75 92 LEU A O 1
ATOM 716 N N . SER A 1 93 ? 7.903 11.407 12.194 1.00 80.81 93 SER A N 1
ATOM 717 C CA . SER A 1 93 ? 9.278 10.945 11.981 1.00 80.81 93 SER A CA 1
ATOM 718 C C . SER A 1 93 ? 9.471 9.502 12.437 1.00 80.81 93 SER A C 1
ATOM 720 O O . SER A 1 93 ? 10.125 8.741 11.740 1.00 80.81 93 SER A O 1
ATOM 722 N N . SER A 1 94 ? 8.849 9.076 13.541 1.00 83.94 94 SER A N 1
ATOM 723 C CA . SER A 1 94 ? 8.871 7.673 13.966 1.00 83.94 94 SER A CA 1
ATOM 724 C C . SER A 1 94 ? 8.246 6.753 12.918 1.00 83.94 94 SER A C 1
ATOM 726 O O . SER A 1 94 ? 8.831 5.718 12.610 1.00 83.94 94 SER A O 1
ATOM 728 N N . LEU A 1 95 ? 7.102 7.127 12.339 1.00 81.25 95 LEU A N 1
ATOM 729 C CA . LEU A 1 95 ? 6.450 6.328 11.302 1.00 81.25 95 LEU A CA 1
ATOM 730 C C . LEU A 1 95 ? 7.325 6.238 10.045 1.00 81.25 95 LEU A C 1
ATOM 732 O O . LEU A 1 95 ? 7.566 5.140 9.549 1.00 81.25 95 LEU A O 1
ATOM 736 N N . VAL A 1 96 ? 7.865 7.366 9.576 1.00 79.94 96 VAL A N 1
ATOM 737 C CA . VAL A 1 96 ? 8.793 7.396 8.435 1.00 79.94 96 VAL A CA 1
ATOM 738 C C . VAL A 1 96 ? 10.050 6.570 8.723 1.00 79.94 96 VAL A C 1
ATOM 740 O O . VAL A 1 96 ? 10.465 5.781 7.880 1.00 79.94 96 VAL A O 1
ATOM 743 N N . ASN A 1 97 ? 10.620 6.667 9.924 1.00 84.94 97 ASN A N 1
ATOM 744 C CA . ASN A 1 97 ? 11.787 5.879 10.315 1.00 84.94 97 ASN A CA 1
ATOM 745 C C . ASN A 1 97 ? 11.483 4.380 10.292 1.00 84.94 97 ASN A C 1
ATOM 747 O O . ASN A 1 97 ? 12.287 3.611 9.778 1.00 84.94 97 ASN A O 1
ATOM 751 N N . TRP A 1 98 ? 10.319 3.957 10.790 1.00 83.56 98 TRP A N 1
ATOM 752 C CA . TRP A 1 98 ? 9.905 2.557 10.706 1.00 83.56 98 TRP A CA 1
ATOM 753 C C . TRP A 1 98 ? 9.725 2.096 9.261 1.00 83.56 98 TRP A C 1
ATOM 755 O O . TRP A 1 98 ? 10.154 0.994 8.930 1.00 83.56 98 TRP A O 1
ATOM 765 N N . LEU A 1 99 ? 9.176 2.939 8.382 1.00 79.81 99 LEU A N 1
ATOM 766 C CA . LEU A 1 99 ? 9.076 2.629 6.954 1.00 79.81 99 LEU A CA 1
ATOM 767 C C . LEU A 1 99 ? 10.444 2.435 6.306 1.00 79.81 99 LEU A C 1
ATOM 769 O O . LEU A 1 99 ? 10.641 1.476 5.557 1.00 79.81 99 LEU A O 1
ATOM 773 N N . VAL A 1 100 ? 11.391 3.318 6.616 1.00 78.38 100 VAL A N 1
ATOM 774 C CA . VAL A 1 100 ? 12.768 3.225 6.128 1.00 78.38 100 VAL A CA 1
ATOM 775 C C . VAL A 1 100 ? 13.432 1.959 6.666 1.00 78.38 100 VAL A C 1
ATOM 777 O O . VAL A 1 100 ? 13.971 1.182 5.886 1.00 78.38 100 VAL A O 1
ATOM 780 N N . VAL A 1 101 ? 13.337 1.691 7.969 1.00 85.06 101 VAL A N 1
ATOM 781 C CA . VAL A 1 101 ? 13.920 0.492 8.592 1.00 85.06 101 VAL A CA 1
ATOM 782 C C . VAL A 1 101 ? 13.334 -0.784 7.991 1.00 85.06 101 VAL A C 1
ATOM 784 O O . VAL A 1 101 ? 14.089 -1.676 7.622 1.00 85.06 101 VAL A O 1
ATOM 787 N N . LEU A 1 102 ? 12.012 -0.874 7.830 1.00 80.19 102 LEU A N 1
ATOM 788 C CA . LEU A 1 102 ? 11.364 -2.037 7.214 1.00 80.19 102 LEU A CA 1
ATOM 789 C C . LEU A 1 102 ? 11.798 -2.227 5.763 1.00 80.19 102 LEU A C 1
ATOM 791 O O . LEU A 1 102 ? 12.024 -3.355 5.333 1.00 80.19 102 LEU A O 1
ATOM 795 N N . SER A 1 103 ? 11.938 -1.130 5.024 1.00 76.44 103 SER A N 1
ATOM 796 C CA . SER A 1 103 ? 12.439 -1.151 3.652 1.00 76.44 103 SER A CA 1
ATOM 797 C C . SER A 1 103 ? 13.873 -1.680 3.577 1.00 76.44 103 SER A C 1
ATOM 799 O O . SER A 1 103 ? 14.157 -2.558 2.765 1.00 76.44 103 SER A O 1
ATOM 801 N N . VAL A 1 104 ? 14.751 -1.223 4.475 1.00 79.44 104 VAL A N 1
ATOM 802 C CA . VAL A 1 104 ? 16.133 -1.7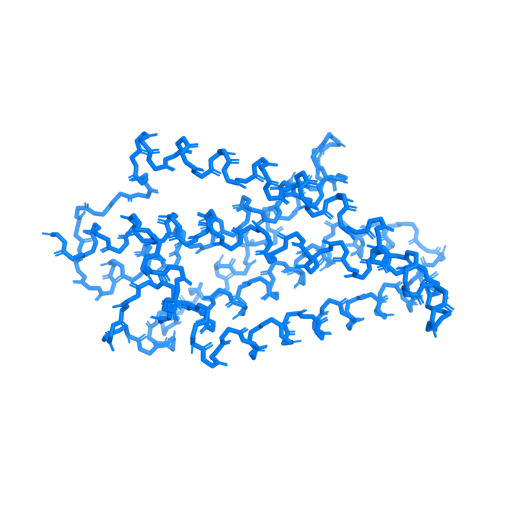17 4.588 1.00 79.44 104 VAL A CA 1
ATOM 803 C C . VAL A 1 104 ? 16.159 -3.191 4.949 1.00 79.44 104 VAL A C 1
ATOM 805 O O . VAL A 1 104 ? 16.829 -3.971 4.282 1.00 79.44 104 VAL A O 1
ATOM 808 N N . LEU A 1 105 ? 15.416 -3.594 5.981 1.00 82.94 105 LEU A N 1
ATOM 809 C CA . LEU A 1 105 ? 15.362 -4.987 6.417 1.00 82.94 105 LEU A CA 1
ATOM 810 C C . LEU A 1 105 ? 14.861 -5.898 5.293 1.00 82.94 105 LEU A C 1
ATOM 812 O O . LEU A 1 105 ? 15.428 -6.967 5.080 1.00 82.94 105 LEU A O 1
ATOM 816 N N . ALA A 1 106 ? 13.852 -5.463 4.536 1.00 75.94 106 ALA A N 1
ATOM 817 C CA . ALA A 1 106 ? 13.370 -6.196 3.372 1.00 75.94 106 ALA A CA 1
ATOM 818 C C . ALA A 1 106 ? 14.455 -6.330 2.292 1.00 75.94 106 ALA A C 1
ATOM 820 O O . ALA A 1 106 ? 14.660 -7.429 1.777 1.00 75.94 106 ALA A O 1
ATOM 821 N N . ALA A 1 107 ? 15.182 -5.250 1.989 1.00 72.44 107 ALA A N 1
ATOM 822 C CA . ALA A 1 107 ? 16.278 -5.263 1.022 1.00 72.44 107 ALA A CA 1
ATOM 823 C C . ALA A 1 107 ? 17.460 -6.146 1.465 1.00 72.44 107 ALA A C 1
ATOM 825 O O . ALA A 1 107 ? 18.094 -6.795 0.635 1.00 72.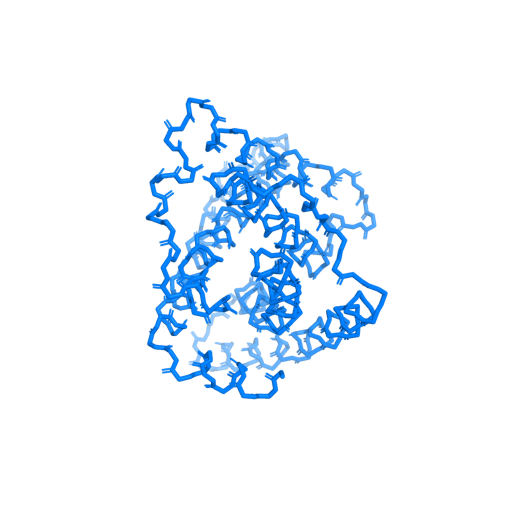44 107 ALA A O 1
ATOM 826 N N . MET A 1 108 ? 17.729 -6.228 2.772 1.00 77.12 108 MET A N 1
ATOM 827 C CA . MET A 1 108 ? 18.801 -7.058 3.332 1.00 77.12 108 MET A CA 1
ATOM 828 C C . MET A 1 108 ? 18.507 -8.561 3.289 1.00 77.12 108 MET A C 1
ATOM 830 O O . MET A 1 108 ? 19.433 -9.357 3.431 1.00 77.12 108 MET A O 1
ATOM 834 N N . VAL A 1 109 ? 17.253 -8.976 3.083 1.00 79.19 109 VAL A N 1
ATOM 835 C CA . VAL A 1 109 ? 16.902 -10.393 2.948 1.00 79.19 109 VAL A CA 1
ATOM 836 C C . VAL A 1 109 ? 16.902 -10.766 1.460 1.00 79.19 109 VAL A C 1
ATOM 838 O O . VAL A 1 109 ? 15.925 -10.482 0.770 1.00 79.19 109 VAL A O 1
ATOM 841 N N . PRO A 1 110 ? 17.933 -11.452 0.928 1.00 65.94 110 PRO A N 1
ATOM 842 C CA . PRO A 1 110 ? 18.088 -11.669 -0.517 1.00 65.94 110 PRO A CA 1
ATOM 843 C C . PRO A 1 110 ? 16.921 -12.420 -1.184 1.00 65.94 110 PRO A C 1
ATOM 845 O O . PRO A 1 110 ? 16.643 -12.210 -2.365 1.00 65.94 110 PRO A O 1
ATOM 848 N N . ALA A 1 111 ? 16.195 -13.260 -0.437 1.00 68.12 111 ALA A N 1
ATOM 849 C CA . ALA A 1 111 ? 15.002 -13.953 -0.932 1.00 68.12 111 ALA A CA 1
ATOM 850 C C . ALA A 1 111 ? 13.746 -13.054 -1.014 1.00 68.12 111 ALA A C 1
ATOM 852 O O . ALA A 1 111 ? 12.845 -13.337 -1.808 1.00 68.12 111 ALA A O 1
ATOM 853 N N . ILE A 1 112 ? 13.686 -11.984 -0.210 1.00 62.75 112 ILE A N 1
ATOM 854 C CA . ILE A 1 112 ? 12.518 -11.101 -0.046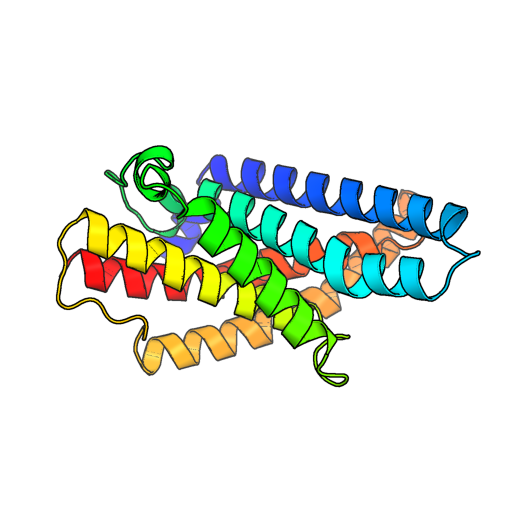 1.00 62.75 112 ILE A CA 1
ATOM 855 C C . ILE A 1 112 ? 12.730 -9.760 -0.755 1.00 62.75 112 ILE A C 1
ATOM 857 O O . ILE A 1 112 ? 11.808 -9.283 -1.411 1.00 62.75 112 ILE A O 1
ATOM 861 N N . GLY A 1 113 ? 13.938 -9.192 -0.713 1.00 56.94 113 GLY A N 1
ATOM 862 C CA . GLY A 1 113 ? 14.256 -7.872 -1.270 1.00 56.94 113 GLY A CA 1
ATOM 863 C C . GLY A 1 113 ? 13.969 -7.738 -2.765 1.00 56.94 113 GLY A C 1
ATOM 864 O O . GLY A 1 113 ? 13.649 -6.657 -3.244 1.00 56.94 113 GLY A O 1
ATOM 865 N N . ARG A 1 114 ? 13.978 -8.852 -3.509 1.00 61.81 114 ARG A N 1
ATOM 866 C CA . ARG A 1 114 ? 13.615 -8.879 -4.938 1.00 61.81 114 ARG A CA 1
ATOM 867 C C . ARG A 1 114 ? 12.124 -9.063 -5.211 1.00 61.81 114 ARG A C 1
ATOM 869 O O . ARG A 1 114 ? 11.702 -8.961 -6.359 1.00 61.81 114 ARG A O 1
ATOM 876 N N . ARG A 1 115 ? 11.313 -9.366 -4.195 1.00 73.12 115 ARG A N 1
ATOM 877 C CA . ARG A 1 115 ? 9.875 -9.612 -4.342 1.00 73.12 115 ARG A CA 1
ATOM 878 C C . ARG A 1 115 ? 9.069 -8.494 -3.690 1.00 73.12 115 ARG A C 1
ATOM 880 O O . ARG A 1 115 ? 8.376 -8.718 -2.699 1.00 73.12 115 ARG A O 1
ATOM 887 N N . LEU A 1 116 ? 9.125 -7.308 -4.301 1.00 67.31 116 LEU A N 1
ATOM 888 C CA . LEU A 1 116 ? 8.352 -6.120 -3.898 1.00 67.31 116 LEU A CA 1
ATOM 889 C C . LEU A 1 116 ? 6.865 -6.426 -3.660 1.00 67.31 116 LEU A C 1
ATOM 891 O O . LEU A 1 116 ? 6.243 -5.863 -2.768 1.00 67.31 116 LEU A O 1
ATOM 895 N N . GLU A 1 117 ? 6.326 -7.391 -4.399 1.00 72.06 117 GLU A N 1
ATOM 896 C CA . GLU A 1 117 ? 4.955 -7.885 -4.273 1.00 72.06 117 GLU A CA 1
ATOM 897 C C . GLU A 1 117 ? 4.569 -8.391 -2.877 1.00 72.06 117 GLU A C 1
ATOM 899 O O . GLU A 1 117 ? 3.394 -8.350 -2.534 1.00 72.06 117 GLU A O 1
ATOM 904 N N . TRP A 1 118 ? 5.529 -8.874 -2.083 1.00 75.19 118 TRP A N 1
ATOM 905 C CA . TRP A 1 118 ? 5.304 -9.298 -0.695 1.00 75.19 118 TRP A CA 1
ATOM 906 C C . TRP A 1 118 ? 5.648 -8.198 0.302 1.00 75.19 118 TRP A C 1
ATOM 908 O O . TRP A 1 118 ? 5.000 -8.072 1.340 1.00 75.19 118 TRP A O 1
ATOM 918 N N . VAL A 1 119 ? 6.651 -7.384 -0.028 1.00 78.38 119 VAL A N 1
ATOM 919 C CA . VAL A 1 119 ? 7.108 -6.279 0.819 1.00 78.38 119 VAL A CA 1
ATOM 920 C C . VAL A 1 119 ? 6.003 -5.237 0.983 1.00 78.38 119 VAL A C 1
ATOM 922 O O . VAL A 1 119 ? 5.705 -4.849 2.107 1.00 78.38 119 VAL A O 1
ATOM 925 N N . ILE A 1 120 ? 5.349 -4.844 -0.113 1.00 77.56 120 ILE A N 1
ATOM 926 C CA . ILE A 1 120 ? 4.276 -3.841 -0.117 1.00 77.56 120 ILE A CA 1
ATOM 927 C C . ILE A 1 120 ? 3.104 -4.243 0.807 1.00 77.56 120 ILE A C 1
ATOM 929 O O . ILE A 1 120 ? 2.743 -3.428 1.654 1.00 77.56 120 ILE A O 1
ATOM 933 N N . PRO A 1 121 ? 2.510 -5.454 0.720 1.00 80.62 121 PRO A N 1
ATOM 934 C CA . PRO A 1 121 ? 1.436 -5.856 1.630 1.00 80.62 121 PRO A CA 1
ATOM 935 C C . PRO A 1 121 ? 1.858 -5.834 3.099 1.00 80.62 121 PRO A C 1
ATOM 937 O O . PRO A 1 121 ? 1.127 -5.313 3.937 1.00 80.62 121 PRO A O 1
ATOM 940 N N . VAL A 1 122 ? 3.049 -6.352 3.419 1.00 83.75 122 VAL A N 1
ATOM 941 C CA . VAL A 1 122 ? 3.561 -6.361 4.799 1.00 83.75 122 VAL A CA 1
ATOM 942 C C . VAL A 1 122 ? 3.763 -4.936 5.310 1.00 83.75 122 VAL A C 1
ATOM 944 O O . VAL A 1 122 ? 3.347 -4.625 6.426 1.00 83.75 122 VAL A O 1
ATOM 947 N N . GLN A 1 123 ? 4.343 -4.055 4.491 1.00 84.50 123 GLN A N 1
ATOM 948 C CA . GLN A 1 123 ? 4.460 -2.634 4.809 1.00 84.50 123 GLN A CA 1
ATOM 949 C C . GLN A 1 123 ? 3.080 -2.017 5.040 1.00 84.50 123 GLN A C 1
ATOM 951 O O . GLN A 1 123 ? 2.868 -1.403 6.080 1.00 84.50 123 GLN A O 1
ATOM 956 N N . GLY A 1 124 ? 2.119 -2.250 4.145 1.00 86.25 124 GLY A N 1
ATOM 957 C CA . GLY A 1 124 ? 0.756 -1.737 4.271 1.00 86.25 124 GLY A CA 1
ATOM 958 C C . GLY A 1 124 ? 0.062 -2.185 5.559 1.00 86.25 124 GLY A C 1
ATOM 959 O O . GLY A 1 124 ? -0.493 -1.352 6.272 1.00 86.25 124 GLY A O 1
ATOM 960 N N . ILE A 1 125 ? 0.149 -3.473 5.907 1.00 88.69 125 ILE A N 1
ATOM 961 C CA . ILE A 1 125 ? -0.400 -4.019 7.157 1.00 88.69 125 ILE A CA 1
ATOM 962 C C . ILE A 1 125 ? 0.257 -3.350 8.366 1.00 88.69 125 ILE A C 1
ATOM 964 O O . ILE A 1 125 ? -0.445 -2.869 9.250 1.00 88.69 125 ILE A O 1
ATOM 968 N N . LEU A 1 126 ? 1.590 -3.267 8.404 1.00 87.75 126 LEU A N 1
ATOM 969 C CA . LEU A 1 126 ? 2.308 -2.641 9.518 1.00 87.75 126 LEU A CA 1
ATOM 970 C C . LEU A 1 126 ? 1.956 -1.158 9.662 1.00 87.75 126 LEU A C 1
ATOM 972 O O . LEU A 1 126 ? 1.738 -0.678 10.772 1.00 87.75 126 LEU A O 1
ATOM 976 N N . MET A 1 127 ? 1.836 -0.437 8.550 1.00 86.81 127 MET A N 1
ATOM 977 C CA . MET A 1 127 ? 1.440 0.969 8.546 1.00 86.81 127 MET A CA 1
ATOM 978 C C . MET A 1 127 ? 0.032 1.155 9.088 1.00 86.81 127 MET A C 1
ATOM 980 O O . MET A 1 127 ? -0.182 2.031 9.922 1.00 86.81 127 MET A O 1
ATOM 984 N N . LEU A 1 128 ? -0.914 0.312 8.672 1.00 88.06 128 LEU A N 1
ATOM 985 C CA . LEU A 1 128 ? -2.264 0.321 9.225 1.00 88.06 128 LEU A CA 1
ATOM 986 C C . LEU A 1 128 ? -2.257 -0.008 10.712 1.00 88.06 128 LEU A C 1
ATOM 988 O O . LEU A 1 128 ? -2.876 0.712 11.488 1.00 88.06 128 LEU A O 1
ATOM 992 N N . ALA A 1 129 ? -1.496 -1.018 11.125 1.00 89.38 129 ALA A N 1
ATOM 993 C CA . ALA A 1 129 ? -1.369 -1.405 12.522 1.00 89.38 129 ALA A CA 1
ATOM 994 C C . ALA A 1 129 ? -0.891 -0.220 13.375 1.00 89.38 129 ALA A C 1
ATOM 996 O O . ALA A 1 129 ? -1.475 0.081 14.416 1.00 89.38 129 ALA A O 1
ATOM 997 N N . MET A 1 130 ? 0.133 0.498 12.903 1.00 87.38 130 MET A N 1
ATOM 998 C CA . MET A 1 130 ? 0.672 1.682 13.569 1.00 87.38 130 MET A CA 1
ATOM 999 C C . MET A 1 130 ? -0.317 2.851 13.567 1.00 87.38 130 MET A C 1
ATOM 1001 O O . MET A 1 130 ? -0.502 3.477 14.609 1.00 87.38 130 MET A O 1
ATOM 1005 N N . LEU A 1 131 ? -0.965 3.146 12.436 1.00 86.06 131 LEU A N 1
ATOM 1006 C CA . LEU A 1 131 ? -1.959 4.220 12.337 1.00 86.06 131 LEU A CA 1
ATOM 1007 C C . LEU A 1 131 ? -3.132 3.976 13.290 1.00 86.06 131 LEU A C 1
ATOM 1009 O O . LEU A 1 131 ? -3.476 4.857 14.076 1.00 86.06 131 LEU A O 1
ATOM 1013 N N . PHE A 1 132 ? -3.692 2.768 13.287 1.00 86.56 132 PHE A N 1
ATOM 1014 C CA . PHE A 1 132 ? -4.784 2.403 14.182 1.00 86.56 132 PHE A CA 1
ATOM 1015 C C . PHE A 1 132 ? -4.349 2.327 15.643 1.00 86.56 132 PHE A C 1
ATOM 1017 O O . PHE A 1 132 ? -5.113 2.711 16.518 1.00 86.56 132 PHE A O 1
ATOM 1024 N N . HIS A 1 133 ? -3.116 1.909 15.937 1.00 87.19 133 HIS A N 1
ATOM 1025 C CA . HIS A 1 133 ? -2.592 1.968 17.301 1.00 87.19 133 HIS A CA 1
ATOM 1026 C C . HIS A 1 133 ? -2.544 3.403 17.831 1.00 87.19 133 HIS A C 1
ATOM 1028 O O . HIS A 1 133 ? -2.924 3.666 18.970 1.00 87.19 133 HIS A O 1
ATOM 1034 N N . ARG A 1 134 ? -2.105 4.353 16.998 1.00 85.19 134 ARG A N 1
ATOM 1035 C CA . ARG A 1 134 ? -2.109 5.778 17.352 1.00 85.19 134 ARG A CA 1
ATOM 1036 C C . ARG A 1 134 ? -3.528 6.317 17.494 1.00 85.19 134 ARG A C 1
ATOM 1038 O O . ARG A 1 134 ? -3.777 7.105 18.402 1.00 85.19 134 ARG A O 1
ATOM 1045 N N . LEU A 1 135 ? -4.443 5.876 16.635 1.00 83.50 135 LEU A N 1
ATOM 1046 C CA . LEU A 1 135 ? -5.858 6.222 16.716 1.00 83.50 135 LEU A CA 1
ATOM 1047 C C . LEU A 1 135 ? -6.489 5.706 18.021 1.00 83.50 135 LEU A C 1
ATOM 1049 O O . LEU A 1 135 ? -7.138 6.477 18.720 1.00 83.50 135 LEU A O 1
ATOM 1053 N N . ALA A 1 136 ? -6.212 4.456 18.401 1.00 84.81 136 ALA A N 1
ATOM 1054 C CA . ALA A 1 136 ? -6.643 3.857 19.664 1.00 84.81 136 ALA A CA 1
ATOM 1055 C C . ALA A 1 136 ? -6.139 4.662 20.869 1.00 84.81 136 ALA A C 1
ATOM 1057 O O . ALA A 1 136 ? -6.908 4.986 21.771 1.00 84.81 136 ALA A O 1
ATOM 1058 N N . GLN A 1 137 ? -4.855 5.045 20.854 1.00 84.38 137 GLN A N 1
ATOM 1059 C CA . GLN A 1 137 ? -4.259 5.894 21.889 1.00 84.38 137 GLN A CA 1
ATOM 1060 C C . GLN A 1 137 ? -4.941 7.262 21.975 1.00 84.38 137 GLN A C 1
ATOM 1062 O O . GLN A 1 137 ? -5.187 7.747 23.075 1.00 84.38 137 GLN A O 1
ATOM 1067 N N . ALA A 1 138 ? -5.247 7.886 20.833 1.00 80.56 138 ALA A N 1
ATOM 1068 C CA . ALA A 1 138 ? -5.927 9.179 20.791 1.00 80.56 138 ALA A CA 1
ATOM 1069 C C . ALA A 1 138 ? -7.365 9.105 21.333 1.00 80.56 138 ALA A C 1
ATOM 1071 O O . ALA A 1 138 ? -7.838 10.068 21.927 1.00 80.56 138 ALA A O 1
ATOM 1072 N N . GLN A 1 139 ? -8.035 7.962 21.169 1.00 81.38 139 GLN A N 1
ATOM 1073 C CA . GLN A 1 139 ? -9.384 7.704 21.684 1.00 81.38 139 GLN A CA 1
ATOM 1074 C C . GLN A 1 139 ? -9.398 7.156 23.124 1.00 81.38 139 GLN A C 1
ATOM 1076 O O . GLN A 1 139 ? -10.466 6.949 23.689 1.00 81.38 139 GLN A O 1
ATOM 1081 N N . GLY A 1 140 ? -8.230 6.921 23.733 1.00 81.88 140 GLY A N 1
ATOM 1082 C CA . GLY A 1 140 ? -8.127 6.381 25.092 1.00 81.88 140 GLY A CA 1
ATOM 1083 C C . GLY A 1 140 ? -8.482 4.894 25.218 1.00 81.88 140 GLY A C 1
ATOM 1084 O O . GLY A 1 140 ? -8.718 4.418 26.327 1.00 81.88 140 GLY A O 1
ATOM 1085 N N . VAL A 1 141 ? -8.504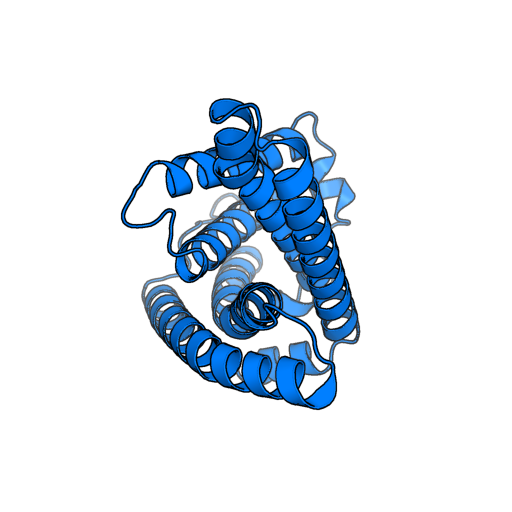 4.142 24.113 1.00 84.94 141 VAL A N 1
ATOM 1086 C CA . VAL A 1 141 ? -8.826 2.707 24.112 1.00 84.94 141 VAL A CA 1
ATOM 1087 C C . VAL A 1 141 ? -7.631 1.912 24.645 1.00 84.94 141 VAL A C 1
ATOM 1089 O O . VAL A 1 141 ? -6.580 1.831 24.008 1.00 84.94 141 VAL A O 1
ATOM 1092 N N . THR A 1 142 ? -7.780 1.305 25.824 1.00 77.94 142 THR A N 1
ATOM 1093 C CA . THR A 1 142 ? -6.704 0.566 26.513 1.00 77.94 142 THR A CA 1
ATOM 1094 C C . THR A 1 142 ? -6.608 -0.906 26.102 1.00 77.94 142 THR A C 1
ATOM 1096 O O . THR A 1 142 ? -5.528 -1.490 26.174 1.00 77.94 142 THR A O 1
ATOM 1099 N N . ALA A 1 143 ? -7.702 -1.507 25.625 1.00 81.25 143 ALA A N 1
ATOM 1100 C CA . ALA A 1 143 ? -7.790 -2.925 25.257 1.00 81.25 143 ALA A CA 1
ATOM 1101 C C . ALA A 1 143 ? -7.580 -3.194 23.752 1.00 81.25 143 ALA A C 1
ATOM 1103 O O . ALA A 1 143 ? -8.137 -4.139 23.196 1.00 81.25 143 ALA A O 1
ATOM 1104 N N . TYR A 1 144 ? -6.769 -2.378 23.078 1.00 84.38 144 TYR A N 1
ATOM 1105 C CA . TYR A 1 144 ? -6.534 -2.493 21.639 1.00 84.38 144 TYR A CA 1
ATOM 1106 C C . TYR A 1 144 ? -5.458 -3.542 21.304 1.00 84.38 144 TYR A C 1
ATOM 1108 O O . TYR A 1 144 ? -4.351 -3.506 21.850 1.00 84.38 144 TYR A O 1
ATOM 1116 N N . ARG A 1 145 ? -5.746 -4.464 20.373 1.00 89.12 145 ARG A N 1
ATOM 1117 C CA . ARG A 1 145 ? -4.798 -5.489 19.906 1.00 89.12 145 ARG A CA 1
ATOM 1118 C C . ARG A 1 145 ? -4.476 -5.284 18.424 1.00 89.12 145 ARG A C 1
ATOM 1120 O O . ARG A 1 145 ? -5.353 -5.114 17.592 1.00 89.12 145 ARG A O 1
ATOM 1127 N N . LEU A 1 146 ? -3.195 -5.382 18.063 1.00 88.44 146 LEU A N 1
ATOM 1128 C CA . LEU A 1 146 ? -2.757 -5.311 16.654 1.00 88.44 146 LEU A CA 1
ATOM 1129 C C . LEU A 1 146 ? -3.134 -6.561 15.845 1.00 88.44 146 LEU A C 1
ATOM 1131 O O . LEU A 1 146 ? -3.057 -6.567 14.615 1.00 88.44 146 LEU A O 1
ATOM 1135 N N . TRP A 1 147 ? -3.493 -7.636 16.545 1.00 90.38 147 TRP A N 1
ATOM 1136 C CA . TRP A 1 147 ? -3.889 -8.895 15.943 1.00 90.38 147 TRP A CA 1
ATOM 1137 C C . TRP A 1 147 ? -5.364 -8.831 15.524 1.00 90.38 147 TRP A C 1
ATOM 1139 O O . TRP A 1 147 ? -6.210 -8.564 16.380 1.00 90.38 147 TRP A O 1
ATOM 1149 N N . PRO A 1 148 ? -5.696 -9.094 14.247 1.00 87.50 148 PRO A N 1
ATOM 1150 C CA . PRO A 1 148 ? -7.062 -8.959 13.751 1.00 87.50 148 PRO A CA 1
ATOM 1151 C C . PRO A 1 148 ? -7.951 -10.156 14.130 1.00 87.50 148 PRO A C 1
ATOM 1153 O O . PRO A 1 148 ? -9.169 -10.030 14.076 1.00 87.50 148 PRO A O 1
ATOM 1156 N N . GLY A 1 149 ? -7.351 -11.284 14.537 1.00 91.81 149 GLY A N 1
ATOM 1157 C CA . GLY A 1 149 ? -8.022 -12.573 14.720 1.00 91.81 149 GLY A CA 1
ATOM 1158 C C . GLY A 1 149 ? -7.483 -13.631 13.752 1.00 91.81 149 GLY A C 1
ATOM 1159 O O . GLY A 1 149 ? -6.843 -13.307 12.754 1.00 91.81 149 GLY A O 1
ATOM 1160 N N . TRP A 1 150 ? -7.687 -14.916 14.063 1.00 93.19 150 TRP A N 1
ATOM 1161 C CA . TRP A 1 150 ? -7.212 -16.011 13.201 1.00 93.19 150 TRP A CA 1
ATOM 1162 C C . TRP A 1 150 ? -7.992 -16.114 11.889 1.00 93.19 150 TRP A C 1
ATOM 1164 O O . TRP A 1 150 ? -7.395 -16.404 10.854 1.00 93.19 150 TRP A O 1
ATOM 1174 N N . ALA A 1 151 ? -9.305 -15.869 11.927 1.00 92.38 151 ALA A N 1
ATOM 1175 C CA . ALA A 1 151 ? -10.154 -15.930 10.741 1.00 92.38 151 ALA A CA 1
ATOM 1176 C C . ALA A 1 151 ? -9.765 -14.835 9.735 1.00 92.38 151 ALA A C 1
ATOM 1178 O O . ALA A 1 151 ? -9.503 -15.121 8.570 1.00 92.38 151 ALA A O 1
ATOM 1179 N N . GLU A 1 152 ? -9.624 -13.601 10.217 1.00 91.69 152 GLU A N 1
ATOM 1180 C CA . GLU A 1 152 ? -9.217 -12.440 9.431 1.00 91.69 152 GLU A CA 1
ATOM 1181 C C . GLU A 1 152 ? -7.774 -12.579 8.936 1.00 91.69 152 GLU A C 1
ATOM 1183 O O . GLU A 1 152 ? -7.482 -12.252 7.790 1.00 91.69 152 GLU A O 1
ATOM 1188 N N . ALA A 1 153 ? -6.864 -13.113 9.760 1.00 90.94 153 ALA A N 1
ATOM 1189 C CA . ALA A 1 153 ? -5.493 -13.385 9.332 1.00 90.94 153 ALA A CA 1
ATOM 1190 C C . ALA A 1 153 ? -5.442 -14.381 8.163 1.00 90.94 153 ALA A C 1
ATOM 1192 O O . ALA A 1 153 ? -4.702 -14.158 7.204 1.00 90.94 153 ALA A O 1
ATOM 1193 N N . LEU A 1 154 ? -6.239 -15.455 8.209 1.00 93.25 154 LEU A N 1
ATOM 1194 C CA . LEU A 1 154 ? -6.319 -16.419 7.112 1.00 93.25 154 LEU A CA 1
ATOM 1195 C C . LEU A 1 154 ? -6.866 -15.767 5.835 1.00 93.25 154 LEU A C 1
ATOM 1197 O O . LEU A 1 154 ? -6.308 -15.967 4.757 1.00 93.25 154 LEU A O 1
ATOM 1201 N N . GLU A 1 155 ? -7.913 -14.952 5.956 1.00 92.06 155 GLU A N 1
ATOM 1202 C CA . GLU A 1 155 ? -8.489 -14.208 4.835 1.00 92.06 155 GLU A CA 1
ATOM 1203 C C . GLU A 1 155 ? -7.473 -13.245 4.204 1.00 92.06 155 GLU A C 1
ATOM 1205 O O . GLU A 1 155 ? -7.299 -13.246 2.985 1.00 92.06 155 GLU A O 1
ATOM 1210 N N . ILE A 1 156 ? -6.724 -12.498 5.021 1.00 91.25 156 ILE A N 1
ATOM 1211 C CA . ILE A 1 156 ? -5.644 -11.616 4.560 1.00 91.25 156 ILE A CA 1
ATOM 1212 C C . ILE A 1 156 ? -4.593 -12.412 3.789 1.00 91.25 156 ILE A C 1
ATOM 1214 O O . ILE A 1 156 ? -4.183 -11.981 2.714 1.00 91.25 156 ILE A O 1
ATOM 1218 N N . VAL A 1 157 ? -4.167 -13.575 4.292 1.00 91.31 157 VAL A N 1
ATOM 1219 C CA . VAL A 1 157 ? -3.176 -14.424 3.609 1.00 91.31 157 VAL A CA 1
ATOM 1220 C C . VAL A 1 157 ? -3.695 -14.893 2.249 1.00 91.31 157 VAL A C 1
ATOM 1222 O O . VAL A 1 157 ? -2.982 -14.775 1.250 1.00 91.31 157 VAL A O 1
ATOM 1225 N N . VAL A 1 158 ? -4.939 -15.377 2.187 1.00 92.94 158 VAL A N 1
ATOM 1226 C CA . VAL A 1 158 ? -5.564 -15.842 0.939 1.00 92.94 158 VAL A CA 1
ATOM 1227 C C . VAL A 1 158 ? -5.700 -14.699 -0.067 1.00 92.94 158 VAL A C 1
ATOM 1229 O O . VAL A 1 158 ? -5.289 -14.845 -1.220 1.00 92.94 158 VAL A O 1
ATOM 1232 N N . LEU A 1 159 ? -6.222 -13.547 0.362 1.00 91.75 159 LEU A N 1
ATOM 1233 C CA . LEU A 1 159 ? -6.390 -12.368 -0.488 1.00 91.75 159 LEU A CA 1
ATOM 1234 C C . LEU A 1 159 ? -5.048 -11.805 -0.950 1.00 91.75 159 LEU A C 1
ATOM 1236 O O . LEU A 1 159 ? -4.917 -11.439 -2.114 1.00 91.75 159 LEU A O 1
ATOM 1240 N N . THR A 1 160 ? -4.036 -11.796 -0.081 1.00 90.81 160 THR A N 1
ATOM 1241 C CA . THR A 1 160 ? -2.684 -11.350 -0.433 1.00 90.81 160 THR A CA 1
ATOM 1242 C C . THR A 1 160 ? -2.105 -12.241 -1.521 1.00 90.81 160 THR A C 1
ATOM 1244 O O . THR A 1 160 ? -1.624 -11.739 -2.537 1.00 90.81 160 THR A O 1
ATOM 1247 N N . PHE A 1 161 ? -2.186 -13.563 -1.348 1.00 91.12 161 PHE A N 1
ATOM 1248 C CA . PHE A 1 161 ? -1.695 -14.517 -2.337 1.00 91.12 161 PHE A CA 1
ATOM 1249 C C . PHE A 1 161 ? -2.425 -14.374 -3.677 1.00 91.12 161 PHE A C 1
ATOM 1251 O O . PHE A 1 161 ? -1.782 -14.287 -4.727 1.00 91.12 161 PHE A O 1
ATOM 1258 N N . LEU A 1 162 ? -3.758 -14.300 -3.645 1.00 92.31 162 LEU A N 1
ATOM 1259 C CA . LEU A 1 162 ? -4.574 -14.126 -4.844 1.00 92.31 162 LEU A CA 1
ATOM 1260 C C . LEU A 1 162 ? -4.265 -12.796 -5.540 1.00 92.31 162 LEU A C 1
ATOM 1262 O O . LEU A 1 162 ? -4.126 -12.760 -6.761 1.00 92.31 162 LEU A O 1
ATOM 1266 N N . GLY A 1 163 ? -4.105 -11.723 -4.769 1.00 90.69 163 GLY A N 1
ATOM 1267 C CA . GLY A 1 163 ? -3.790 -10.399 -5.282 1.00 90.69 163 GLY A CA 1
ATOM 1268 C C . GLY A 1 163 ? -2.420 -10.345 -5.952 1.00 90.69 163 GLY A C 1
ATOM 1269 O O . GLY A 1 163 ? -2.305 -9.828 -7.060 1.00 90.69 163 GLY A O 1
ATOM 1270 N N . VAL A 1 164 ? -1.397 -10.961 -5.349 1.00 88.19 164 VAL A N 1
ATOM 1271 C CA . VAL A 1 164 ? -0.073 -11.119 -5.975 1.00 88.19 164 VAL A CA 1
ATOM 1272 C C . VAL A 1 164 ? -0.174 -11.921 -7.274 1.00 88.19 164 VAL A C 1
ATOM 1274 O O . VAL A 1 164 ? 0.389 -11.535 -8.301 1.00 88.19 164 VAL A O 1
ATOM 1277 N N . TRP A 1 165 ? -0.900 -13.040 -7.249 1.00 90.25 165 TRP A N 1
ATOM 1278 C CA . TRP A 1 165 ? -1.069 -13.895 -8.421 1.00 90.25 165 TRP A CA 1
ATOM 1279 C C . TRP A 1 165 ? -1.762 -13.155 -9.576 1.00 90.25 165 TRP A C 1
ATOM 1281 O O . TRP A 1 165 ? -1.271 -13.194 -10.708 1.00 90.25 165 TRP A O 1
ATOM 1291 N N . LEU A 1 166 ? -2.848 -12.429 -9.290 1.00 90.75 166 LEU A N 1
ATOM 1292 C CA . LEU A 1 166 ? -3.568 -11.604 -10.264 1.00 90.75 166 LEU A CA 1
ATOM 1293 C C . LEU A 1 166 ? -2.700 -10.461 -10.788 1.00 90.75 166 LEU A C 1
ATOM 1295 O O . LEU A 1 166 ? -2.604 -10.284 -12.002 1.00 90.75 166 LEU A O 1
ATOM 1299 N N . ALA A 1 167 ? -2.024 -9.732 -9.897 1.00 89.00 167 ALA A N 1
ATOM 1300 C CA . ALA A 1 167 ? -1.147 -8.629 -10.269 1.00 89.00 167 ALA A CA 1
ATOM 1301 C C . ALA A 1 167 ? -0.074 -9.093 -11.256 1.00 89.00 167 ALA A C 1
ATOM 1303 O O . ALA A 1 167 ? 0.087 -8.477 -12.306 1.00 89.00 167 ALA A O 1
ATOM 1304 N N . ARG A 1 168 ? 0.592 -10.228 -11.003 1.00 86.38 168 ARG A N 1
ATOM 1305 C CA . ARG A 1 168 ? 1.590 -10.793 -11.930 1.00 86.38 168 ARG A CA 1
ATOM 1306 C C . ARG A 1 168 ? 1.012 -11.117 -13.300 1.00 86.38 168 ARG A C 1
ATOM 1308 O O . ARG A 1 168 ? 1.607 -10.773 -14.319 1.00 86.38 168 ARG A O 1
ATOM 1315 N N . ARG A 1 169 ? -0.141 -11.789 -13.333 1.00 88.25 169 ARG A N 1
ATOM 1316 C CA . ARG A 1 169 ? -0.794 -12.191 -14.588 1.00 88.25 169 ARG A CA 1
ATOM 1317 C C . ARG A 1 169 ? -1.205 -10.978 -15.414 1.00 88.25 169 ARG A C 1
ATOM 1319 O O . ARG A 1 169 ? -0.977 -10.955 -16.619 1.00 88.25 169 ARG A O 1
ATOM 1326 N N . LEU A 1 170 ? -1.765 -9.968 -14.759 1.00 89.00 170 LEU A N 1
ATOM 1327 C CA . LEU A 1 170 ? -2.252 -8.763 -15.420 1.00 89.00 170 LEU A CA 1
ATOM 1328 C C . LEU A 1 170 ? -1.136 -7.783 -15.772 1.00 89.00 170 LEU A C 1
ATOM 1330 O O . LEU A 1 170 ? -1.264 -7.089 -16.771 1.00 89.00 170 LEU A O 1
ATOM 1334 N N . THR A 1 171 ? -0.025 -7.770 -15.033 1.00 87.12 171 THR A N 1
ATOM 1335 C CA . THR A 1 171 ? 1.159 -6.966 -15.382 1.00 87.12 171 THR A CA 1
ATOM 1336 C C . THR A 1 171 ? 1.721 -7.392 -16.734 1.00 87.12 171 THR A C 1
ATOM 1338 O O . THR A 1 171 ? 2.032 -6.537 -17.552 1.00 87.12 171 THR A O 1
ATOM 1341 N N . GLY A 1 172 ? 1.781 -8.700 -17.016 1.00 82.81 172 GLY A N 1
ATOM 1342 C CA . GLY A 1 172 ? 2.219 -9.192 -18.327 1.00 82.81 172 GLY A CA 1
ATOM 1343 C C . GLY A 1 172 ? 1.302 -8.745 -19.471 1.00 82.81 172 GLY A C 1
ATOM 1344 O O . GLY A 1 172 ? 1.779 -8.357 -20.531 1.00 82.81 172 GLY A O 1
ATOM 1345 N N . LEU A 1 173 ? -0.016 -8.735 -19.246 1.00 85.56 173 LEU A N 1
ATOM 1346 C CA . LEU A 1 173 ? -0.976 -8.231 -20.235 1.00 85.56 173 LEU A CA 1
ATOM 1347 C C . LEU A 1 173 ? -0.882 -6.711 -20.404 1.00 85.56 173 LEU A C 1
ATOM 1349 O O . LEU A 1 173 ? -0.928 -6.209 -21.524 1.00 85.56 173 LEU A O 1
ATOM 1353 N N . ALA A 1 174 ? -0.744 -5.980 -19.298 1.00 83.44 174 ALA A N 1
ATOM 1354 C CA . ALA A 1 174 ? -0.602 -4.532 -19.306 1.00 83.44 174 ALA A CA 1
ATOM 1355 C C . ALA A 1 174 ? 0.676 -4.104 -20.037 1.00 83.44 174 ALA A C 1
ATOM 1357 O O . ALA A 1 174 ? 0.627 -3.160 -20.817 1.00 83.44 174 ALA A O 1
ATOM 1358 N N . ASP A 1 175 ? 1.787 -4.815 -19.838 1.00 84.12 175 ASP A N 1
ATOM 1359 C CA . ASP A 1 175 ? 3.052 -4.553 -20.526 1.00 84.12 175 ASP A CA 1
ATOM 1360 C C . ASP A 1 175 ? 2.918 -4.694 -22.046 1.00 84.12 175 ASP A C 1
ATOM 1362 O O . ASP A 1 175 ? 3.283 -3.772 -22.769 1.00 84.12 175 ASP A O 1
ATOM 1366 N N . LEU A 1 176 ? 2.285 -5.772 -22.528 1.00 81.88 176 LEU A N 1
ATOM 1367 C CA . LEU A 1 176 ? 2.010 -5.966 -23.958 1.00 81.88 176 LEU A CA 1
ATOM 1368 C C . LEU A 1 176 ? 1.167 -4.822 -24.536 1.00 81.88 176 LEU A C 1
ATOM 1370 O O . LEU A 1 176 ? 1.512 -4.247 -25.563 1.00 81.88 176 LEU A O 1
ATOM 1374 N N . VAL A 1 177 ? 0.090 -4.429 -23.850 1.00 82.06 177 VAL A N 1
ATOM 1375 C CA . VAL A 1 177 ? -0.789 -3.343 -24.315 1.00 82.06 177 VAL A CA 1
ATOM 1376 C C . VAL A 1 177 ? -0.075 -1.988 -24.309 1.00 82.06 177 VAL A C 1
ATOM 1378 O O . VAL A 1 177 ? -0.253 -1.192 -25.235 1.00 82.06 177 VAL A O 1
ATOM 1381 N N . LEU A 1 178 ? 0.717 -1.702 -23.273 1.00 80.88 178 LEU A N 1
ATOM 1382 C CA . LEU A 1 178 ? 1.489 -0.462 -23.160 1.00 80.88 178 LEU A CA 1
ATOM 1383 C C . LEU A 1 178 ? 2.596 -0.397 -24.216 1.00 80.88 178 LEU A C 1
ATOM 1385 O O . LEU A 1 178 ? 2.827 0.669 -24.792 1.00 80.88 178 LEU A O 1
ATOM 1389 N N . HIS A 1 179 ? 3.236 -1.526 -24.511 1.00 81.31 179 HIS A N 1
ATOM 1390 C CA . HIS A 1 179 ? 4.237 -1.620 -25.561 1.00 81.31 179 HIS A CA 1
ATOM 1391 C C . HIS A 1 179 ? 3.610 -1.421 -26.947 1.00 81.31 179 HIS A C 1
ATOM 1393 O O . HIS A 1 179 ? 4.022 -0.521 -27.681 1.00 81.31 179 HIS A O 1
ATOM 1399 N N . ASP A 1 180 ? 2.554 -2.172 -27.267 1.00 82.12 180 ASP A N 1
ATOM 1400 C CA . ASP A 1 180 ? 1.939 -2.177 -28.598 1.00 82.12 180 ASP A CA 1
ATOM 1401 C C . ASP A 1 180 ? 1.236 -0.858 -28.937 1.00 82.12 180 ASP A C 1
ATOM 1403 O O . ASP A 1 180 ? 1.336 -0.365 -30.062 1.00 82.12 180 ASP A O 1
ATOM 1407 N N . ARG A 1 181 ? 0.516 -0.257 -27.978 1.00 82.69 181 ARG A N 1
ATOM 1408 C CA . ARG A 1 181 ? -0.260 0.969 -28.237 1.00 82.69 181 ARG A CA 1
ATOM 1409 C C . ARG A 1 181 ? 0.495 2.259 -27.953 1.00 82.69 181 ARG A C 1
ATOM 1411 O O . ARG A 1 181 ? 0.257 3.248 -28.641 1.00 82.69 181 ARG A O 1
ATOM 1418 N N . TRP A 1 182 ? 1.361 2.273 -26.942 1.00 72.62 182 TRP A N 1
ATOM 1419 C CA . TRP A 1 182 ? 1.966 3.511 -26.433 1.00 72.62 182 TRP A CA 1
ATOM 1420 C C . TRP A 1 182 ? 3.485 3.543 -26.594 1.00 72.62 182 TRP A C 1
ATOM 1422 O O . TRP A 1 182 ? 4.097 4.567 -26.297 1.00 72.62 182 TRP A O 1
ATOM 1432 N N . ARG A 1 183 ? 4.101 2.451 -27.081 1.00 76.31 183 ARG A N 1
ATOM 1433 C CA . ARG A 1 183 ? 5.559 2.303 -27.247 1.00 76.31 183 ARG A CA 1
ATOM 1434 C C . ARG A 1 183 ? 6.340 2.617 -25.970 1.00 76.31 183 ARG A C 1
ATOM 1436 O O . ARG A 1 183 ? 7.489 3.055 -26.021 1.00 76.31 183 ARG A O 1
ATOM 1443 N N . ILE A 1 184 ? 5.718 2.398 -24.814 1.00 71.50 184 ILE A N 1
ATOM 1444 C CA . ILE A 1 184 ? 6.374 2.587 -23.526 1.00 71.50 184 ILE A CA 1
ATOM 1445 C C . ILE A 1 184 ? 7.258 1.362 -23.298 1.00 71.50 184 ILE A C 1
ATOM 1447 O O . ILE A 1 184 ? 6.764 0.265 -23.049 1.00 71.50 184 ILE A O 1
ATOM 1451 N N . ALA A 1 185 ? 8.574 1.545 -23.409 1.00 66.06 185 ALA A N 1
ATOM 1452 C CA . ALA A 1 185 ? 9.532 0.542 -22.959 1.00 66.06 185 ALA A CA 1
ATOM 1453 C C . ALA A 1 185 ? 9.386 0.347 -21.438 1.00 66.06 185 ALA A C 1
ATOM 1455 O O . ALA A 1 185 ? 9.227 1.332 -20.711 1.00 66.06 185 ALA A O 1
ATOM 1456 N N . ASP A 1 186 ? 9.448 -0.901 -20.969 1.00 70.69 186 ASP A N 1
ATOM 1457 C CA . ASP A 1 186 ? 9.305 -1.308 -19.560 1.00 70.69 186 ASP A CA 1
ATOM 1458 C C . ASP A 1 186 ? 7.937 -1.019 -18.905 1.00 70.69 186 ASP A C 1
ATOM 1460 O O . ASP A 1 186 ? 7.869 -0.684 -17.716 1.00 70.69 186 ASP A O 1
ATOM 1464 N N . GLY A 1 187 ? 6.828 -1.171 -19.637 1.00 72.19 187 GLY A N 1
ATOM 1465 C CA . GLY A 1 187 ? 5.472 -1.010 -19.092 1.00 72.19 187 GLY A CA 1
ATOM 1466 C C . GLY A 1 187 ? 5.204 -1.873 -17.848 1.00 72.19 187 GLY A C 1
ATOM 1467 O O . GLY A 1 187 ? 4.506 -1.439 -16.926 1.00 72.19 187 GLY A O 1
ATOM 1468 N N . ALA A 1 188 ? 5.828 -3.047 -17.755 1.00 74.19 188 ALA A N 1
ATOM 1469 C CA . ALA A 1 188 ? 5.777 -3.947 -16.605 1.00 74.19 188 ALA A CA 1
ATOM 1470 C C . ALA A 1 188 ? 6.351 -3.324 -15.320 1.00 74.19 188 ALA A C 1
ATOM 1472 O O . ALA A 1 188 ? 5.809 -3.546 -14.237 1.00 74.19 188 ALA A O 1
ATOM 1473 N N . ARG A 1 189 ? 7.419 -2.515 -15.417 1.00 72.00 189 ARG A N 1
ATOM 1474 C CA . ARG A 1 189 ? 8.024 -1.850 -14.245 1.00 72.00 189 ARG A CA 1
ATOM 1475 C C . ARG A 1 189 ? 7.101 -0.784 -13.652 1.00 72.00 189 ARG A C 1
ATOM 1477 O O . ARG A 1 189 ? 7.164 -0.532 -12.453 1.00 72.00 189 ARG A O 1
ATOM 1484 N N . LEU A 1 190 ? 6.248 -0.181 -14.483 1.00 70.75 190 LEU A N 1
ATOM 1485 C CA . LEU A 1 190 ? 5.285 0.849 -14.083 1.00 70.75 190 LEU A CA 1
ATOM 1486 C C . LEU A 1 190 ? 3.977 0.237 -13.575 1.00 70.75 190 LEU A C 1
ATOM 1488 O O . LEU A 1 190 ? 3.488 0.581 -12.501 1.00 70.75 190 LEU A O 1
ATOM 1492 N N . SER A 1 191 ? 3.411 -0.684 -14.354 1.00 79.25 191 SER A N 1
ATOM 1493 C CA . SER A 1 191 ? 2.116 -1.300 -14.058 1.00 79.25 191 SER A CA 1
ATOM 1494 C C . SER A 1 191 ? 2.190 -2.300 -12.904 1.00 79.25 191 SER A C 1
ATOM 1496 O O . SER A 1 191 ? 1.231 -2.403 -12.145 1.00 79.25 191 SER A O 1
ATOM 1498 N N . GLY A 1 192 ? 3.326 -2.978 -12.709 1.00 82.38 192 GLY A N 1
ATOM 1499 C CA . GLY A 1 192 ? 3.503 -3.992 -11.668 1.00 82.38 192 GLY A CA 1
ATOM 1500 C C . GLY A 1 192 ? 3.204 -3.494 -10.250 1.00 82.38 192 GLY A C 1
ATOM 1501 O O . GLY A 1 192 ? 2.313 -4.047 -9.598 1.00 82.38 192 GLY A O 1
ATOM 1502 N N . PRO A 1 193 ? 3.888 -2.446 -9.752 1.00 77.19 193 PRO A N 1
ATOM 1503 C CA . PRO A 1 193 ? 3.630 -1.894 -8.421 1.00 77.19 193 PRO A CA 1
ATOM 1504 C C . PRO A 1 193 ? 2.199 -1.366 -8.253 1.00 77.19 193 PRO A C 1
ATOM 1506 O O . PRO A 1 193 ? 1.565 -1.632 -7.233 1.00 77.19 193 PRO A O 1
ATOM 1509 N N . LEU A 1 194 ? 1.664 -0.678 -9.270 1.00 81.19 194 LEU A N 1
ATOM 1510 C CA . LEU A 1 194 ? 0.300 -0.142 -9.258 1.00 81.19 194 LEU A CA 1
ATOM 1511 C C . LEU A 1 194 ? -0.745 -1.257 -9.147 1.00 81.19 194 LEU A C 1
ATOM 1513 O O . LEU A 1 194 ? -1.594 -1.225 -8.258 1.00 81.19 194 LEU A O 1
ATOM 1517 N N . LEU A 1 195 ? -0.662 -2.260 -10.023 1.00 86.56 195 LEU A N 1
ATOM 1518 C CA . LEU A 1 195 ? -1.561 -3.410 -10.006 1.00 86.56 195 LEU A CA 1
ATOM 1519 C C . LEU A 1 195 ? -1.415 -4.187 -8.702 1.00 86.56 195 LEU A C 1
ATOM 1521 O O . LEU A 1 195 ? -2.419 -4.586 -8.124 1.00 86.56 195 LEU A O 1
ATOM 1525 N N . THR A 1 196 ? -0.191 -4.349 -8.198 1.00 85.94 196 THR A N 1
ATOM 1526 C CA . THR A 1 196 ? 0.043 -4.983 -6.898 1.00 85.94 196 THR A CA 1
ATOM 1527 C C . THR A 1 196 ? -0.731 -4.255 -5.806 1.00 85.94 196 THR A C 1
ATOM 1529 O O . THR A 1 196 ? -1.538 -4.885 -5.139 1.00 85.94 196 THR A O 1
ATOM 1532 N N . VAL A 1 197 ? -0.571 -2.938 -5.646 1.00 82.88 197 VAL A N 1
ATOM 1533 C CA . VAL A 1 197 ? -1.306 -2.194 -4.608 1.00 82.88 197 VAL A CA 1
ATOM 1534 C C . VAL A 1 197 ? -2.818 -2.299 -4.789 1.00 82.88 197 VAL A C 1
ATOM 1536 O O . VAL A 1 197 ? -3.525 -2.566 -3.819 1.00 82.88 197 VAL A O 1
ATOM 1539 N N . LEU A 1 198 ? -3.313 -2.170 -6.021 1.00 85.00 198 LEU A N 1
ATOM 1540 C CA . LEU A 1 198 ? -4.740 -2.298 -6.323 1.00 85.00 198 LEU A CA 1
ATOM 1541 C C . LEU A 1 198 ? -5.304 -3.664 -5.927 1.00 85.00 198 LEU A C 1
ATOM 1543 O O . LEU A 1 198 ? -6.367 -3.738 -5.320 1.00 85.00 198 LEU A O 1
ATOM 1547 N N . PHE A 1 199 ? -4.588 -4.745 -6.228 1.00 89.88 199 PHE A N 1
ATOM 1548 C CA . PHE A 1 199 ? -5.024 -6.095 -5.880 1.00 89.88 199 PHE A CA 1
ATOM 1549 C C . PHE A 1 199 ? -4.781 -6.461 -4.414 1.00 89.88 199 PHE A C 1
ATOM 1551 O O . PHE A 1 199 ? -5.383 -7.414 -3.926 1.00 89.88 199 PHE A O 1
ATOM 1558 N N . GLN A 1 200 ? -3.945 -5.704 -3.700 1.00 88.69 200 GLN A N 1
ATOM 1559 C CA . GLN A 1 200 ? -3.745 -5.843 -2.256 1.00 88.69 200 GLN A CA 1
ATOM 1560 C C . GLN A 1 200 ? -4.755 -5.039 -1.425 1.00 88.69 200 GLN A C 1
ATOM 1562 O O . GLN A 1 200 ? -4.914 -5.311 -0.235 1.00 88.69 200 GLN A O 1
ATOM 1567 N N . LEU A 1 201 ? -5.486 -4.094 -2.033 1.00 85.44 201 LEU A N 1
ATOM 1568 C CA . LEU A 1 201 ? -6.523 -3.311 -1.353 1.00 85.44 201 LEU A CA 1
ATOM 1569 C C . LEU A 1 201 ? -7.526 -4.158 -0.558 1.00 85.44 201 LEU A C 1
ATOM 1571 O O . LEU A 1 201 ? -7.786 -3.794 0.586 1.00 85.44 201 LEU A O 1
ATOM 1575 N N . PRO A 1 202 ? -8.074 -5.275 -1.080 1.00 87.62 202 PRO A N 1
ATOM 1576 C CA . PRO A 1 202 ? -9.021 -6.085 -0.320 1.00 87.62 202 PRO A CA 1
ATOM 1577 C C . PRO A 1 202 ? -8.417 -6.654 0.968 1.00 87.62 202 PRO A C 1
ATOM 1579 O O . PRO A 1 202 ? -9.066 -6.620 2.008 1.00 87.62 202 PRO A O 1
ATOM 1582 N N . ALA A 1 203 ? -7.165 -7.121 0.931 1.00 89.94 203 ALA A N 1
ATOM 1583 C CA . ALA A 1 203 ? -6.481 -7.644 2.115 1.00 89.94 203 ALA A CA 1
ATOM 1584 C C . ALA A 1 203 ? -6.263 -6.542 3.167 1.00 89.94 203 ALA A C 1
ATOM 1586 O O . ALA A 1 203 ? -6.524 -6.740 4.354 1.00 89.94 203 ALA A O 1
ATOM 1587 N N . LEU A 1 204 ? -5.848 -5.352 2.722 1.00 88.75 204 LEU A N 1
ATOM 1588 C CA . LEU A 1 204 ? -5.680 -4.180 3.585 1.00 88.75 204 LEU A CA 1
ATOM 1589 C C . LEU A 1 204 ? -7.021 -3.699 4.165 1.00 88.75 204 LEU A C 1
ATOM 1591 O O . LEU A 1 204 ? -7.087 -3.342 5.341 1.00 88.75 204 LEU A O 1
ATOM 1595 N N . ALA A 1 205 ? -8.098 -3.760 3.376 1.00 85.75 205 ALA A N 1
ATOM 1596 C CA . ALA A 1 205 ? -9.454 -3.437 3.806 1.00 85.75 205 ALA A CA 1
ATOM 1597 C C . ALA A 1 205 ? -9.947 -4.401 4.893 1.00 85.75 205 ALA A C 1
ATOM 1599 O O . ALA A 1 205 ? -10.455 -3.948 5.916 1.00 85.75 205 ALA A O 1
ATOM 1600 N N . VAL A 1 206 ? -9.749 -5.713 4.713 1.00 89.12 206 VAL A N 1
ATOM 1601 C CA . VAL A 1 206 ? -10.077 -6.726 5.731 1.00 89.12 206 VAL A CA 1
ATOM 1602 C C . VAL A 1 206 ? -9.311 -6.449 7.020 1.00 89.12 206 VAL A C 1
ATOM 1604 O O . VAL A 1 206 ? -9.920 -6.401 8.090 1.00 89.12 206 VAL A O 1
ATOM 1607 N N . TYR A 1 207 ? -8.000 -6.202 6.923 1.00 90.56 207 TYR A N 1
ATOM 1608 C CA . TYR A 1 207 ? -7.175 -5.919 8.093 1.00 90.56 207 TYR A CA 1
ATOM 1609 C C . TYR A 1 207 ? -7.669 -4.693 8.856 1.00 90.56 207 TYR A C 1
ATOM 1611 O O . TYR A 1 207 ? -7.961 -4.784 10.047 1.00 90.56 207 TYR A O 1
ATOM 1619 N N . GLY A 1 208 ? -7.813 -3.548 8.191 1.00 87.94 208 GLY A N 1
ATOM 1620 C CA . GLY A 1 208 ? -8.225 -2.351 8.908 1.00 87.94 208 GLY A CA 1
ATOM 1621 C C . GLY A 1 208 ? -9.694 -2.374 9.335 1.00 87.94 208 GLY A C 1
ATOM 1622 O O . GLY A 1 208 ? -9.992 -1.844 10.395 1.00 87.94 208 GLY A O 1
ATOM 1623 N N . HIS A 1 209 ? -10.603 -3.066 8.634 1.00 86.31 209 HIS A N 1
ATOM 1624 C CA . HIS A 1 209 ? -11.965 -3.284 9.142 1.00 86.31 209 HIS A CA 1
ATOM 1625 C C . HIS A 1 209 ? -11.958 -4.118 10.431 1.00 86.31 209 HIS A C 1
ATOM 1627 O O . HIS A 1 209 ? -12.671 -3.801 11.385 1.00 86.31 209 HIS A O 1
ATOM 1633 N N . ALA A 1 210 ? -11.110 -5.150 10.499 1.00 89.12 210 ALA A N 1
ATOM 1634 C CA . ALA A 1 210 ? -10.922 -5.928 11.717 1.00 89.12 210 ALA A CA 1
ATOM 1635 C C . ALA A 1 210 ? -10.419 -5.058 12.878 1.00 89.12 210 ALA A C 1
ATOM 1637 O O . ALA A 1 210 ? -10.906 -5.218 13.997 1.00 89.12 210 ALA A O 1
ATOM 1638 N N . LEU A 1 211 ? -9.504 -4.119 12.612 1.00 88.56 211 LEU A N 1
ATOM 1639 C CA . LEU A 1 211 ? -9.014 -3.160 13.605 1.00 88.56 211 LEU A CA 1
ATOM 1640 C C . LEU A 1 211 ? -10.075 -2.121 13.997 1.00 88.56 211 LEU A C 1
ATOM 1642 O O . LEU A 1 211 ? -10.207 -1.821 15.180 1.00 88.56 211 LEU A O 1
ATOM 1646 N N . THR A 1 212 ? -10.879 -1.616 13.054 1.00 85.69 212 THR A N 1
ATOM 1647 C CA . THR A 1 212 ? -11.985 -0.691 13.356 1.00 85.69 212 THR A CA 1
ATOM 1648 C C . THR A 1 212 ? -12.981 -1.317 14.317 1.00 85.69 212 THR A C 1
ATOM 1650 O O . THR A 1 212 ? -13.377 -0.666 15.278 1.00 85.69 212 THR A O 1
ATOM 1653 N N . ARG A 1 213 ? -13.355 -2.588 14.113 1.00 85.31 213 ARG A N 1
ATOM 1654 C CA . ARG A 1 213 ? -14.279 -3.278 15.028 1.00 85.31 213 ARG A CA 1
ATOM 1655 C C . ARG A 1 213 ? -13.760 -3.313 16.466 1.00 85.31 213 ARG A C 1
ATOM 1657 O O . ARG A 1 213 ? -14.568 -3.278 17.383 1.00 85.31 213 ARG A O 1
ATOM 1664 N N . GLN A 1 214 ? -12.439 -3.371 16.660 1.00 86.19 214 GLN A N 1
ATOM 1665 C CA . GLN A 1 214 ? -11.823 -3.330 17.992 1.00 86.19 214 GLN A CA 1
ATOM 1666 C C . GLN A 1 214 ? -11.819 -1.928 18.608 1.00 86.19 214 GLN A C 1
ATOM 1668 O O . GLN A 1 214 ? -11.719 -1.813 19.821 1.00 86.19 214 GLN A O 1
ATOM 1673 N N . LEU A 1 215 ? -11.891 -0.872 17.793 1.00 81.81 215 LEU A N 1
ATOM 1674 C CA . LEU A 1 215 ? -12.018 0.507 18.275 1.00 81.81 215 LEU A CA 1
ATOM 1675 C C . LEU A 1 215 ? -13.456 0.855 18.665 1.00 81.81 215 LEU A C 1
ATOM 1677 O O . LEU A 1 215 ? -13.665 1.689 19.536 1.00 81.81 215 LEU A O 1
ATOM 1681 N N . SER A 1 216 ? -14.439 0.247 17.998 1.00 77.00 216 SER A N 1
ATOM 1682 C CA . SER A 1 216 ? -15.865 0.461 18.271 1.00 77.00 216 SER A CA 1
ATOM 1683 C C . SER A 1 216 ? -16.442 -0.436 19.372 1.00 77.00 216 SER A C 1
ATOM 1685 O O . SER A 1 216 ? -17.615 -0.279 19.704 1.00 77.00 216 SER A O 1
ATOM 1687 N N . ALA A 1 217 ? -15.672 -1.418 19.849 1.00 65.50 217 ALA A N 1
ATOM 1688 C CA . ALA A 1 217 ? -16.076 -2.380 20.876 1.00 65.50 217 ALA A CA 1
ATOM 1689 C C . ALA A 1 217 ? -15.663 -1.898 22.270 1.00 65.50 217 ALA A C 1
ATOM 1691 O O . ALA A 1 217 ? -16.482 -2.071 23.198 1.00 65.50 217 ALA A O 1
#